Protein AF-E3NFT8-F1 (afdb_monomer_lite)

InterPro domains:
  IPR001699 T-box transcription factor [PTHR11267] (4-211)
  IPR008967 p53-like transcription factor, DNA-binding domain superfamily [SSF49417] (6-197)
  IPR018186 Transcription factor, T-box, conserved site [PS01264] (90-108)
  IPR018186 Transcription factor, T-box, conserved site [PS01283] (16-35)
  IPR036960 T-box superfamily [G3DSA:2.60.40.820] (3-205)
  IPR046360 T-box transcription factor, DNA-binding domain [PF00907] (11-195)
  IPR046360 T-box transcription factor, DNA-binding domain [PR00937] (24-48)
  IPR046360 T-box transcription factor, DNA-binding domain [PR00937] (89-102)
  IPR046360 T-box transcription factor, DNA-binding domain [PR00937] (106-115)
  IPR046360 T-box transcription factor, DNA-binding domain [PR00937] (126-140)
  IPR046360 T-box transcription factor, DNA-binding domain [PR00937] (166-179)
  IPR046360 T-box transcription factor, DNA-binding domain [PR00937] (187-195)
  IPR046360 T-box transcription factor, DNA-binding domain [PS50252] (11-195)
  IPR046360 T-box transcription factor, DNA-binding domain [SM00425] (6-200)

Structure (mmCIF, N/CA/C/O backbone):
data_AF-E3NFT8-F1
#
_entry.id   AF-E3NFT8-F1
#
loop_
_atom_site.group_PDB
_atom_site.id
_atom_site.type_symbol
_atom_site.label_atom_id
_atom_site.label_alt_id
_atom_site.label_comp_id
_atom_site.label_asym_id
_atom_site.label_entity_id
_atom_site.label_seq_id
_atom_site.pdbx_PDB_ins_code
_atom_site.Cartn_x
_atom_site.Cartn_y
_atom_site.Cartn_z
_atom_site.occupancy
_atom_site.B_iso_or_equiv
_atom_site.auth_seq_id
_atom_site.auth_comp_id
_atom_site.auth_asym_id
_atom_site.auth_atom_id
_atom_site.pdbx_PDB_model_num
ATOM 1 N N . MET A 1 1 ? -22.116 -13.712 18.962 1.00 39.56 1 MET A N 1
ATOM 2 C CA . MET A 1 1 ? -21.382 -13.980 17.707 1.00 39.56 1 MET A CA 1
ATOM 3 C C . MET A 1 1 ? -20.342 -12.884 17.557 1.00 39.56 1 MET A C 1
ATOM 5 O O . MET A 1 1 ? -20.719 -11.723 17.497 1.00 39.56 1 MET A O 1
ATOM 9 N N . SER A 1 2 ? -19.050 -13.201 17.637 1.00 51.31 2 SER A N 1
ATOM 10 C CA . SER A 1 2 ? -17.998 -12.208 17.395 1.00 51.31 2 SER A CA 1
ATOM 11 C C . SER A 1 2 ? -17.985 -11.871 15.905 1.00 51.31 2 SER A C 1
ATOM 13 O O . SER A 1 2 ? -17.703 -12.751 15.095 1.00 51.31 2 SER A O 1
ATOM 15 N N . ASN A 1 3 ? -18.304 -10.630 15.536 1.00 66.31 3 ASN A N 1
ATOM 16 C CA . ASN A 1 3 ? -18.124 -10.180 14.158 1.00 66.31 3 ASN A CA 1
ATOM 17 C C . ASN A 1 3 ? -16.632 -10.265 13.816 1.00 66.31 3 ASN A C 1
ATOM 19 O O . ASN A 1 3 ? -15.803 -9.652 14.487 1.00 66.31 3 ASN A O 1
ATOM 23 N N . GLN A 1 4 ? -16.286 -11.060 12.806 1.00 86.50 4 GLN A N 1
ATOM 24 C CA . GLN A 1 4 ? -14.922 -11.125 12.297 1.00 86.50 4 GLN A CA 1
ATOM 25 C C . GLN A 1 4 ? -14.589 -9.790 11.621 1.00 86.50 4 GLN A C 1
ATOM 27 O O . GLN A 1 4 ? -15.367 -9.302 10.800 1.00 86.50 4 GLN A O 1
ATOM 32 N N . VAL A 1 5 ? -13.448 -9.193 11.970 1.00 95.38 5 VAL A N 1
ATOM 33 C CA . VAL A 1 5 ? -12.985 -7.957 11.328 1.00 95.38 5 VAL A CA 1
ATOM 34 C C . VAL A 1 5 ? -12.592 -8.270 9.887 1.00 95.38 5 VAL A C 1
ATOM 36 O O . VAL A 1 5 ? -11.747 -9.131 9.646 1.00 95.38 5 VAL A O 1
ATOM 39 N N . GLN A 1 6 ? -13.204 -7.569 8.937 1.00 96.62 6 GLN A N 1
ATOM 40 C CA . GLN A 1 6 ? -12.945 -7.702 7.506 1.00 96.62 6 GLN A CA 1
ATOM 41 C C . GLN A 1 6 ? -12.299 -6.424 6.984 1.00 96.62 6 GLN A C 1
ATOM 43 O O . GLN A 1 6 ? -12.734 -5.325 7.326 1.00 96.62 6 GLN A O 1
ATOM 48 N N . VAL A 1 7 ? -11.284 -6.573 6.138 1.00 97.75 7 VAL A N 1
ATOM 49 C CA . VAL A 1 7 ? -10.572 -5.465 5.497 1.00 97.75 7 VAL A CA 1
ATOM 50 C C . VAL A 1 7 ? -10.577 -5.700 3.992 1.00 97.75 7 VAL A C 1
ATOM 52 O O . VAL A 1 7 ? -10.314 -6.806 3.528 1.00 97.75 7 VAL A O 1
ATOM 55 N N . SER A 1 8 ? -10.892 -4.657 3.238 1.00 98.06 8 SER A N 1
ATOM 56 C CA . SER A 1 8 ? -10.911 -4.641 1.772 1.00 98.06 8 SER A CA 1
ATOM 57 C C . SER A 1 8 ? -10.463 -3.268 1.274 1.00 98.06 8 SER A C 1
ATOM 59 O O . SER A 1 8 ? -10.196 -2.382 2.085 1.00 98.06 8 SER A O 1
ATOM 61 N N . LEU A 1 9 ? -10.381 -3.069 -0.039 1.00 98.50 9 LEU A N 1
ATOM 62 C CA . LEU A 1 9 ? -10.215 -1.738 -0.622 1.00 98.50 9 LEU A CA 1
ATOM 63 C C . LEU A 1 9 ? -11.569 -1.155 -1.035 1.00 98.50 9 LEU A C 1
ATOM 65 O O . LEU A 1 9 ? -12.501 -1.896 -1.354 1.00 98.50 9 LEU A O 1
ATOM 69 N N . LYS A 1 10 ? -11.672 0.179 -1.089 1.00 98.19 10 LYS A N 1
ATOM 70 C CA . LYS A 1 10 ? -12.797 0.863 -1.746 1.00 98.19 10 LYS A CA 1
ATOM 71 C C . LYS A 1 10 ? -12.944 0.318 -3.170 1.00 98.19 10 LYS A C 1
ATOM 73 O O . LYS A 1 10 ? -11.952 0.210 -3.883 1.00 98.19 10 LYS A O 1
ATOM 78 N N . GLU A 1 11 ? -14.170 0.029 -3.598 1.00 97.88 11 GLU A N 1
ATOM 79 C CA . GLU A 1 11 ? -14.476 -0.717 -4.831 1.00 97.88 11 GLU A CA 1
ATOM 80 C C . GLU A 1 11 ? -13.722 -0.237 -6.086 1.00 97.88 11 GLU A C 1
ATOM 82 O O . GLU A 1 11 ? -13.174 -1.041 -6.837 1.00 97.88 11 GLU A O 1
ATOM 87 N N . GLU A 1 12 ? -13.640 1.077 -6.304 1.00 96.62 12 GLU A N 1
ATOM 88 C CA . GLU A 1 12 ? -12.897 1.656 -7.431 1.00 96.62 12 GLU A CA 1
ATOM 89 C C . GLU A 1 12 ? -11.395 1.343 -7.355 1.00 96.62 12 GLU A C 1
ATOM 91 O O . GLU A 1 12 ? -10.782 0.985 -8.361 1.00 96.62 12 GLU A O 1
ATOM 96 N N . GLN A 1 13 ? -10.801 1.448 -6.160 1.00 97.62 13 GLN A N 1
ATOM 97 C CA . GLN A 1 13 ? -9.392 1.124 -5.943 1.00 97.62 13 GLN A CA 1
ATOM 98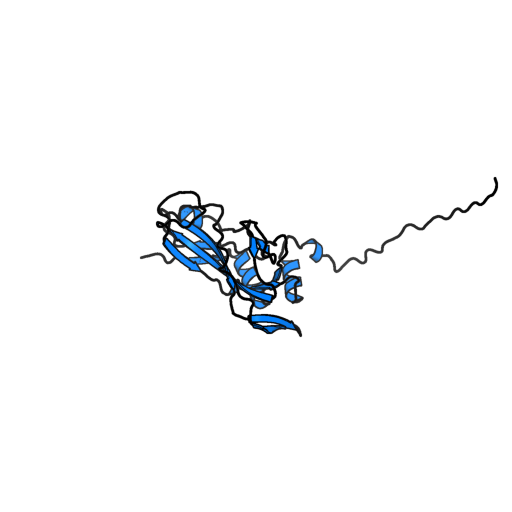 C C . GLN A 1 13 ? -9.161 -0.384 -6.037 1.00 97.62 13 GLN A C 1
ATOM 100 O O . GLN A 1 13 ? -8.189 -0.800 -6.655 1.00 97.62 13 GLN A O 1
ATOM 105 N N . ASP A 1 14 ? -10.066 -1.201 -5.497 1.00 98.19 14 ASP A N 1
ATOM 106 C CA . ASP A 1 14 ? -10.005 -2.664 -5.565 1.00 98.19 14 ASP A CA 1
ATOM 107 C C . ASP A 1 14 ? -9.896 -3.169 -7.010 1.00 98.19 14 ASP A C 1
ATOM 109 O O . ASP A 1 14 ? -8.977 -3.918 -7.356 1.00 98.19 14 ASP A O 1
ATOM 113 N N . ARG A 1 15 ? -10.789 -2.682 -7.882 1.00 98.25 15 ARG A N 1
ATOM 114 C CA . ARG A 1 15 ? -10.788 -3.009 -9.314 1.00 98.25 15 ARG A CA 1
ATOM 115 C C . ARG A 1 15 ? -9.489 -2.576 -9.989 1.00 98.25 15 ARG A C 1
ATOM 117 O O . ARG A 1 15 ? -8.923 -3.342 -10.768 1.00 98.25 15 ARG A O 1
ATOM 124 N N . LEU A 1 16 ? -8.997 -1.373 -9.680 1.00 98.06 16 LEU A N 1
ATOM 125 C CA . LEU A 1 16 ? -7.729 -0.889 -10.226 1.00 98.06 16 LEU A CA 1
ATOM 126 C C . LEU A 1 16 ? -6.557 -1.751 -9.760 1.00 98.06 16 LEU A C 1
ATOM 128 O O . LEU A 1 16 ? -5.766 -2.182 -10.593 1.00 98.06 16 LEU A O 1
ATOM 132 N N . TRP A 1 17 ? -6.439 -2.045 -8.466 1.00 98.50 17 TRP A N 1
ATOM 133 C CA . TRP A 1 17 ? -5.353 -2.875 -7.947 1.00 98.50 17 TRP A CA 1
ATOM 134 C C . TRP A 1 17 ? -5.328 -4.252 -8.597 1.00 98.50 17 TRP A C 1
ATOM 136 O O . TRP A 1 17 ? -4.268 -4.663 -9.056 1.00 98.50 17 TRP A O 1
ATOM 146 N N . LYS A 1 18 ? -6.481 -4.910 -8.753 1.00 98.56 18 LYS A N 1
ATOM 147 C CA . LYS A 1 18 ? -6.580 -6.193 -9.469 1.00 98.56 18 LYS A CA 1
ATOM 148 C C . LYS A 1 18 ? -6.131 -6.087 -10.932 1.00 98.56 18 LYS A C 1
ATOM 150 O O . LYS A 1 18 ? -5.389 -6.947 -11.403 1.00 98.56 18 LYS A O 1
ATOM 155 N N . LEU A 1 19 ? -6.510 -5.013 -11.630 1.00 98.44 19 LEU A N 1
ATOM 156 C CA . LEU A 1 19 ? -6.065 -4.745 -13.004 1.00 98.44 19 LEU A CA 1
ATOM 157 C C . LEU A 1 19 ? -4.547 -4.516 -13.096 1.00 98.44 19 LEU A C 1
ATOM 159 O O . LEU A 1 19 ? -3.885 -5.045 -13.986 1.00 98.44 19 LEU A O 1
ATOM 163 N N . PHE A 1 20 ? -3.971 -3.730 -12.186 1.00 98.25 20 PHE A N 1
ATOM 164 C CA . PHE A 1 20 ? -2.525 -3.502 -12.157 1.00 98.25 20 PHE A CA 1
ATOM 165 C C . PHE A 1 20 ? -1.762 -4.768 -11.743 1.00 98.25 20 PHE A C 1
ATOM 167 O O . PHE A 1 20 ? -0.693 -5.045 -12.287 1.00 98.25 20 PHE A O 1
ATOM 174 N N . HIS A 1 21 ? -2.313 -5.559 -10.824 1.00 98.12 21 HIS A N 1
ATOM 175 C CA . HIS A 1 21 ? -1.729 -6.814 -10.366 1.00 98.12 21 HIS A CA 1
ATOM 176 C C . HIS A 1 21 ? -1.585 -7.830 -11.504 1.00 98.12 21 HIS A C 1
ATOM 178 O O . HIS A 1 21 ? -0.522 -8.437 -11.639 1.00 98.12 21 HIS A O 1
ATOM 184 N N . SER A 1 22 ? -2.578 -7.933 -12.399 1.00 97.38 22 SER A N 1
ATOM 185 C CA . SER A 1 22 ? -2.504 -8.826 -13.567 1.00 97.38 22 SER A CA 1
ATOM 186 C C . SER A 1 22 ? -1.374 -8.475 -14.549 1.00 97.38 22 SER A C 1
ATOM 188 O O . SER A 1 22 ? -1.046 -9.282 -15.414 1.00 97.38 22 SER A O 1
ATOM 190 N N . HIS A 1 23 ? -0.770 -7.289 -14.420 1.00 96.62 23 HIS A N 1
ATOM 191 C CA . HIS A 1 23 ? 0.351 -6.810 -15.237 1.00 96.62 23 HIS A CA 1
ATOM 192 C C . HIS A 1 23 ? 1.682 -6.756 -14.472 1.00 96.62 23 HIS A C 1
ATOM 194 O O . HIS A 1 23 ? 2.661 -6.229 -15.004 1.00 96.62 23 HIS A O 1
ATOM 200 N N . ARG A 1 24 ? 1.720 -7.297 -13.243 1.00 97.19 24 ARG A N 1
ATOM 201 C CA . ARG A 1 24 ? 2.768 -7.077 -12.237 1.00 97.19 24 ARG A CA 1
ATOM 202 C C . ARG A 1 24 ? 2.931 -5.586 -11.942 1.00 97.19 24 ARG A C 1
ATOM 204 O O . ARG A 1 24 ? 3.689 -4.882 -12.601 1.00 97.19 24 ARG A O 1
ATOM 211 N N . ASN A 1 25 ? 2.184 -5.100 -10.954 1.00 98.44 25 ASN A N 1
ATOM 212 C CA . ASN A 1 25 ? 2.151 -3.678 -10.641 1.00 98.44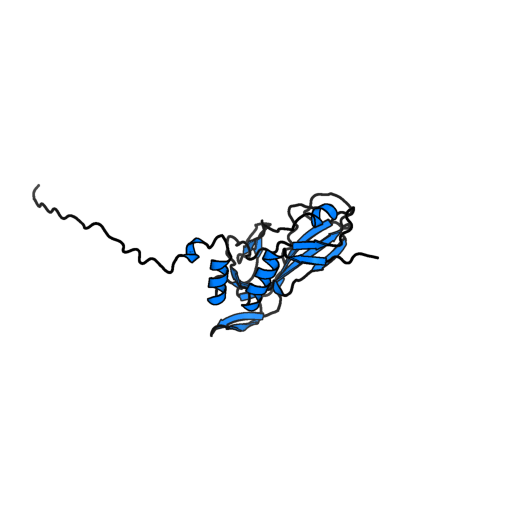 25 ASN A CA 1
ATOM 213 C C . ASN A 1 25 ? 3.554 -3.143 -10.320 1.00 98.44 25 ASN A C 1
ATOM 215 O O . ASN A 1 25 ? 4.278 -3.740 -9.532 1.00 98.44 25 ASN A O 1
ATOM 219 N N . GLU A 1 26 ? 3.914 -1.999 -10.891 1.00 98.62 26 GLU A N 1
ATOM 220 C CA . GLU A 1 26 ? 5.168 -1.298 -10.622 1.00 98.62 26 GLU A CA 1
ATOM 221 C C . GLU A 1 26 ? 4.873 0.025 -9.908 1.00 98.62 26 GLU A C 1
ATOM 223 O O . GLU A 1 26 ? 3.923 0.746 -10.255 1.00 98.62 26 GLU A O 1
ATOM 228 N N . MET A 1 27 ? 5.707 0.362 -8.925 1.00 98.44 27 MET A N 1
ATOM 229 C CA . MET A 1 27 ? 5.629 1.619 -8.184 1.00 98.44 27 MET A CA 1
ATOM 230 C C . MET A 1 27 ? 6.953 2.369 -8.252 1.00 98.44 27 MET A C 1
ATOM 232 O O . MET A 1 27 ? 8.003 1.848 -7.882 1.00 98.44 27 MET A O 1
ATOM 236 N N . ILE A 1 28 ? 6.887 3.623 -8.698 1.00 98.38 28 ILE A N 1
ATOM 237 C CA . ILE A 1 28 ? 8.065 4.480 -8.821 1.00 98.38 28 ILE A CA 1
ATOM 238 C C . ILE A 1 28 ? 8.543 4.914 -7.436 1.00 98.38 28 ILE A C 1
ATOM 240 O O . ILE A 1 28 ? 7.786 5.544 -6.700 1.00 98.38 28 ILE A O 1
ATOM 244 N N . VAL A 1 29 ? 9.811 4.663 -7.123 1.00 97.94 29 VAL A N 1
ATOM 245 C CA . VAL A 1 29 ? 10.513 5.222 -5.962 1.00 97.94 29 VAL A CA 1
ATOM 246 C C . VAL A 1 29 ? 11.422 6.370 -6.397 1.00 97.94 29 VAL A C 1
ATOM 248 O O . VAL A 1 29 ? 12.113 6.291 -7.411 1.00 97.94 29 VAL A O 1
ATOM 251 N N . THR A 1 30 ? 11.430 7.462 -5.633 1.00 96.75 30 THR A N 1
ATOM 252 C CA . THR A 1 30 ? 12.281 8.637 -5.893 1.00 96.75 30 THR A CA 1
ATOM 253 C C . THR A 1 30 ? 12.959 9.102 -4.613 1.00 96.75 30 THR A C 1
ATOM 255 O O . THR A 1 30 ? 12.435 8.867 -3.526 1.00 96.75 30 THR A O 1
ATOM 258 N N . LYS A 1 31 ? 14.069 9.847 -4.722 1.00 94.88 31 LYS A N 1
ATOM 259 C CA . LYS A 1 31 ? 14.766 10.404 -3.547 1.00 94.88 31 LYS A CA 1
ATOM 260 C C . LYS A 1 31 ? 13.834 11.257 -2.674 1.00 94.88 31 LYS A C 1
ATOM 262 O O . LYS A 1 31 ? 13.773 11.064 -1.466 1.00 94.88 31 LYS A O 1
ATOM 267 N N . SER A 1 32 ? 13.047 12.138 -3.299 1.00 94.50 32 SER A N 1
ATOM 268 C CA . SER A 1 32 ? 12.078 13.031 -2.636 1.00 94.50 32 SER A CA 1
ATOM 269 C C . SER A 1 32 ? 10.763 12.359 -2.211 1.00 94.50 32 SER A C 1
ATOM 271 O O . SER A 1 32 ? 9.867 13.024 -1.682 1.00 94.50 32 SER A O 1
ATOM 273 N N . GLY A 1 33 ? 10.630 11.053 -2.448 1.00 96.25 33 GLY A N 1
ATOM 274 C CA . GLY A 1 33 ? 9.430 10.281 -2.175 1.00 96.25 33 GLY A CA 1
ATOM 275 C C . GLY A 1 33 ? 8.335 10.453 -3.234 1.00 96.25 33 GLY A C 1
ATOM 276 O O . GLY A 1 33 ? 8.035 11.556 -3.702 1.00 96.25 33 GLY A O 1
ATOM 277 N N . ARG A 1 34 ? 7.659 9.352 -3.561 1.00 96.81 34 ARG A N 1
ATOM 278 C CA . ARG A 1 34 ? 6.540 9.309 -4.509 1.00 96.81 34 ARG A CA 1
ATOM 279 C C . ARG A 1 34 ? 5.291 8.742 -3.839 1.00 96.81 34 ARG A C 1
ATOM 281 O O . ARG A 1 34 ? 5.384 7.804 -3.056 1.00 96.81 34 ARG A O 1
ATOM 288 N N . LYS A 1 35 ? 4.116 9.302 -4.142 1.00 96.56 35 LYS A N 1
ATOM 289 C CA . LYS A 1 35 ? 2.837 8.704 -3.726 1.00 96.56 35 LYS A CA 1
ATOM 290 C C . LYS A 1 35 ? 2.564 7.440 -4.546 1.00 96.56 35 LYS A C 1
ATOM 292 O O . LYS A 1 35 ? 2.823 7.432 -5.750 1.00 96.56 35 LYS A O 1
ATOM 297 N N . MET A 1 36 ? 2.018 6.413 -3.903 1.00 97.12 36 MET A N 1
ATOM 298 C CA . MET A 1 36 ? 1.578 5.192 -4.582 1.00 97.12 36 MET A CA 1
ATOM 299 C C . MET A 1 36 ? 0.360 5.470 -5.473 1.00 97.12 36 MET A C 1
ATOM 301 O O . MET A 1 36 ? -0.460 6.340 -5.175 1.00 97.12 36 MET A O 1
ATOM 305 N N . PHE A 1 37 ? 0.253 4.726 -6.572 1.00 97.31 37 PHE A N 1
ATOM 306 C CA . PHE A 1 37 ? -0.936 4.702 -7.418 1.00 97.31 37 PHE A CA 1
ATOM 307 C C . PHE A 1 37 ? -1.144 3.283 -7.977 1.00 97.31 37 PHE A C 1
ATOM 309 O O . PHE A 1 37 ? -0.210 2.783 -8.609 1.00 97.31 37 PHE A O 1
ATOM 316 N N . PRO A 1 38 ? -2.325 2.652 -7.838 1.00 97.50 38 PRO A N 1
ATOM 317 C CA . PRO A 1 38 ? -3.547 3.181 -7.213 1.00 97.50 38 PRO A CA 1
ATOM 318 C C . PRO A 1 38 ? -3.399 3.433 -5.705 1.00 97.50 38 PRO A C 1
ATOM 320 O O . PRO A 1 38 ? -2.378 3.083 -5.110 1.00 97.50 38 PRO A O 1
ATOM 323 N N . LYS A 1 39 ? -4.384 4.098 -5.091 1.00 97.12 39 LYS A N 1
ATOM 324 C CA . LYS A 1 39 ? -4.371 4.325 -3.639 1.00 97.12 39 LYS A CA 1
ATOM 325 C C . LYS A 1 39 ? -4.853 3.075 -2.905 1.00 97.12 39 LYS A C 1
ATOM 327 O O . LYS A 1 39 ? -5.619 2.293 -3.455 1.00 97.12 39 LYS A O 1
ATOM 332 N N . LEU A 1 40 ? -4.421 2.891 -1.662 1.00 97.62 40 LEU A N 1
ATOM 333 C CA . LEU A 1 40 ? -4.799 1.743 -0.829 1.00 97.62 40 LEU A CA 1
ATOM 334 C C . LEU A 1 40 ? -6.104 1.945 -0.043 1.00 97.62 40 LEU A C 1
ATOM 336 O O . LEU A 1 40 ? -6.344 1.149 0.844 1.00 97.62 40 LEU A O 1
ATOM 340 N N . ASP A 1 41 ? -6.898 2.990 -0.308 1.00 97.69 41 ASP A N 1
ATOM 341 C CA . ASP A 1 41 ? -8.103 3.394 0.446 1.00 97.69 41 ASP A CA 1
ATOM 342 C C . ASP A 1 41 ? -8.862 2.204 1.077 1.00 97.69 41 ASP A C 1
ATOM 344 O O . ASP A 1 41 ? -9.679 1.547 0.421 1.00 97.69 41 ASP A O 1
ATOM 348 N N . TYR A 1 42 ? -8.560 1.901 2.344 1.00 98.56 42 TYR A N 1
ATOM 349 C CA . TYR A 1 42 ? -9.004 0.670 2.996 1.00 98.56 42 TYR A CA 1
ATOM 350 C C . TYR A 1 42 ? -10.420 0.839 3.536 1.00 98.56 42 TYR A C 1
ATOM 352 O O . TYR A 1 42 ? -10.771 1.881 4.077 1.00 98.56 42 TYR A O 1
ATOM 360 N N . VAL A 1 43 ? -11.228 -0.210 3.462 1.00 98.50 43 VAL A N 1
ATOM 361 C CA . VAL A 1 43 ? -12.556 -0.285 4.072 1.00 98.50 43 VAL A CA 1
ATOM 362 C C . VAL A 1 43 ? -12.541 -1.406 5.099 1.00 98.50 43 VAL A C 1
ATOM 364 O O . VAL A 1 43 ? -12.277 -2.561 4.757 1.00 98.50 43 VAL A O 1
ATOM 367 N N . ILE A 1 44 ? -12.841 -1.060 6.350 1.00 97.88 44 ILE A N 1
ATOM 368 C CA . ILE A 1 44 ? -12.907 -2.004 7.467 1.00 97.88 44 ILE A CA 1
ATOM 369 C C . ILE A 1 44 ? -14.364 -2.222 7.868 1.00 97.88 44 ILE A C 1
ATOM 371 O O . ILE A 1 44 ? -15.167 -1.291 7.880 1.00 97.88 44 ILE A O 1
ATOM 375 N N . ARG A 1 45 ? -14.709 -3.463 8.215 1.00 97.56 45 ARG A N 1
ATOM 376 C CA . ARG A 1 45 ? -16.008 -3.851 8.774 1.00 97.56 45 ARG A CA 1
ATOM 377 C C . ARG A 1 45 ? -15.810 -4.765 9.979 1.00 97.56 45 ARG A C 1
ATOM 379 O O . ARG A 1 45 ? -14.793 -5.442 10.087 1.00 97.56 45 ARG A O 1
ATOM 386 N N . GLY A 1 46 ? -16.795 -4.804 10.873 1.00 97.00 46 GLY A N 1
ATOM 387 C CA . GLY A 1 46 ? -16.816 -5.738 12.005 1.00 97.00 46 GLY A CA 1
ATOM 388 C C . GLY A 1 46 ? -16.080 -5.277 13.268 1.00 97.00 46 GLY A C 1
ATOM 389 O O . GLY A 1 46 ? -15.992 -6.055 14.213 1.00 97.00 46 GLY A O 1
ATOM 390 N N . LEU A 1 47 ? -15.590 -4.031 13.332 1.00 97.12 47 LEU A N 1
ATOM 391 C CA . LEU A 1 47 ? -15.075 -3.457 14.583 1.00 97.12 47 LEU A CA 1
ATOM 392 C C . LEU A 1 47 ? -16.209 -3.247 15.598 1.00 97.12 47 LEU A C 1
ATOM 394 O O . LEU A 1 47 ? -17.359 -2.994 15.227 1.00 97.12 47 LEU A O 1
ATOM 398 N N . ASN A 1 48 ? -15.886 -3.297 16.892 1.00 96.31 48 ASN A N 1
ATOM 399 C CA . ASN A 1 48 ? -16.832 -2.873 17.919 1.00 96.31 48 ASN A CA 1
ATOM 400 C C . ASN A 1 48 ? -16.966 -1.346 17.863 1.00 96.31 48 ASN A C 1
ATOM 402 O O . ASN A 1 48 ? -15.989 -0.630 18.050 1.00 96.31 48 ASN A O 1
ATOM 406 N N . GLN A 1 49 ? -18.178 -0.849 17.630 1.00 96.81 49 GLN A N 1
ATOM 407 C CA . GLN A 1 49 ? -18.423 0.576 17.405 1.00 96.81 49 GLN A CA 1
ATOM 408 C C . GLN A 1 49 ? -17.981 1.479 18.567 1.00 96.81 49 GLN A C 1
ATOM 410 O O . GLN A 1 49 ? -17.557 2.601 18.313 1.00 96.81 49 GLN A O 1
ATOM 415 N N . ASN A 1 50 ? -18.029 0.977 19.807 1.00 95.25 50 ASN A N 1
ATOM 416 C CA . ASN A 1 50 ? -17.769 1.752 21.026 1.00 95.25 50 ASN A CA 1
ATOM 417 C C . ASN A 1 50 ? -16.336 1.598 21.553 1.00 95.25 50 ASN A C 1
ATOM 419 O O . ASN A 1 50 ? -15.978 2.215 22.551 1.00 95.25 50 ASN A O 1
ATOM 423 N N . LYS A 1 51 ? -15.524 0.744 20.924 1.00 94.88 51 LYS A N 1
ATOM 424 C CA . LYS A 1 51 ? -14.113 0.585 21.275 1.00 94.88 51 LYS A CA 1
ATOM 425 C C . LYS A 1 51 ? -13.240 1.506 20.439 1.00 94.88 51 LYS A C 1
ATOM 427 O O . LYS A 1 51 ? -13.618 1.901 19.338 1.00 94.88 51 LYS A O 1
ATOM 432 N N . LEU A 1 52 ? -12.061 1.807 20.964 1.00 94.06 52 LEU A N 1
ATOM 433 C CA . LEU A 1 52 ? -11.079 2.669 20.329 1.00 94.06 52 LEU A CA 1
ATOM 434 C C . LEU A 1 52 ? -10.050 1.843 19.556 1.00 94.06 52 LEU A C 1
ATOM 436 O O . LEU A 1 52 ? -9.599 0.798 20.027 1.00 94.06 52 LEU A O 1
ATOM 440 N N . TYR A 1 53 ? -9.659 2.330 18.381 1.00 94.62 53 TYR A N 1
ATOM 441 C CA . TYR A 1 53 ? -8.698 1.675 17.505 1.00 94.62 53 TYR A CA 1
ATOM 442 C C . TYR A 1 53 ? -7.705 2.658 16.894 1.00 94.62 53 TYR A C 1
ATOM 444 O O . TYR A 1 53 ? -8.010 3.836 16.704 1.00 94.62 53 TYR A O 1
ATOM 452 N N . ALA A 1 54 ? -6.543 2.135 16.520 1.00 94.31 54 ALA A N 1
ATOM 453 C CA . ALA A 1 54 ? -5.517 2.808 15.740 1.00 94.31 54 ALA A CA 1
ATOM 454 C C . ALA A 1 54 ? -5.124 1.961 14.524 1.00 94.31 54 ALA A C 1
ATOM 456 O O . ALA A 1 54 ? -5.103 0.728 14.587 1.00 94.31 54 ALA A O 1
ATOM 457 N N . MET A 1 55 ? -4.780 2.639 13.429 1.00 95.50 55 MET A N 1
ATOM 458 C CA . MET A 1 55 ? -4.405 2.016 12.159 1.00 95.50 55 MET A CA 1
ATOM 459 C C . MET A 1 55 ? -2.922 2.237 11.882 1.00 95.50 55 MET A C 1
ATOM 461 O O . MET A 1 55 ? -2.418 3.352 12.038 1.00 95.50 55 MET A O 1
ATOM 465 N N . MET A 1 56 ? -2.232 1.191 11.435 1.00 95.19 56 MET A N 1
ATOM 466 C CA . MET A 1 56 ? -0.819 1.245 11.068 1.00 95.19 56 MET A CA 1
ATOM 467 C C . MET A 1 56 ? -0.603 0.624 9.694 1.00 95.19 56 MET A C 1
ATOM 469 O O . MET A 1 56 ? -1.072 -0.481 9.431 1.00 95.19 56 MET A O 1
ATOM 473 N N . LEU A 1 57 ? 0.123 1.333 8.836 1.00 97.31 57 LEU A N 1
ATOM 474 C CA . LEU A 1 57 ? 0.599 0.842 7.553 1.00 97.31 57 LEU A CA 1
ATOM 475 C C . LEU A 1 57 ? 2.099 0.584 7.648 1.00 97.31 57 LEU A C 1
ATOM 477 O O . LEU A 1 57 ? 2.868 1.455 8.054 1.00 97.31 57 LEU A O 1
ATOM 481 N N . HIS A 1 58 ? 2.524 -0.584 7.197 1.00 96.00 58 HIS A N 1
ATOM 482 C CA . HIS A 1 58 ? 3.906 -0.803 6.787 1.00 96.00 58 HIS A CA 1
ATOM 483 C C . HIS A 1 58 ? 3.924 -1.495 5.427 1.00 96.00 58 HIS A C 1
ATOM 485 O O . HIS A 1 58 ? 2.889 -1.923 4.914 1.00 96.00 58 HIS A O 1
ATOM 491 N N . ILE A 1 59 ? 5.102 -1.546 4.816 1.00 97.50 59 ILE A N 1
ATOM 492 C CA . ILE A 1 59 ? 5.327 -2.233 3.549 1.00 97.50 59 ILE A CA 1
ATOM 493 C C . ILE A 1 59 ? 6.449 -3.226 3.799 1.00 97.50 59 ILE A C 1
ATOM 495 O O . ILE A 1 59 ? 7.553 -2.826 4.166 1.00 97.50 59 ILE A O 1
ATOM 499 N N . GLU A 1 60 ? 6.149 -4.506 3.641 1.00 95.44 60 GLU A N 1
ATOM 500 C CA . GLU A 1 60 ? 7.124 -5.578 3.794 1.00 95.44 60 GLU A CA 1
ATOM 501 C C . GLU A 1 60 ? 7.535 -6.122 2.435 1.00 95.44 60 GLU A C 1
ATOM 503 O O . GLU A 1 60 ? 6.809 -6.005 1.448 1.00 95.44 60 GLU A O 1
ATOM 508 N N . GLN A 1 61 ? 8.721 -6.704 2.387 1.00 95.38 61 GLN A N 1
ATOM 509 C CA . GLN A 1 61 ? 9.219 -7.362 1.197 1.00 95.38 61 GLN A CA 1
ATOM 510 C C . GLN A 1 61 ? 8.589 -8.754 1.075 1.00 95.38 61 GLN A C 1
ATOM 512 O O . GLN A 1 61 ? 8.574 -9.501 2.051 1.00 95.38 61 GLN A O 1
ATOM 517 N N . SER A 1 62 ? 8.077 -9.102 -0.107 1.00 94.88 62 SER A N 1
ATOM 518 C CA . SER A 1 62 ? 7.355 -10.366 -0.315 1.00 94.88 62 SER A CA 1
ATOM 519 C C . SER A 1 62 ? 8.272 -11.590 -0.390 1.00 94.88 62 SER A C 1
ATOM 521 O O . SER A 1 62 ? 7.852 -12.691 -0.044 1.00 94.88 62 SER A O 1
ATOM 523 N N . ASP A 1 63 ? 9.510 -11.435 -0.873 1.00 94.38 63 ASP A N 1
ATOM 524 C CA . ASP A 1 63 ? 10.474 -12.533 -1.006 1.00 94.38 63 ASP A CA 1
ATOM 525 C C . ASP A 1 63 ? 11.939 -12.071 -0.902 1.00 94.38 63 ASP A C 1
ATOM 527 O O . ASP A 1 63 ? 12.242 -10.884 -0.947 1.00 94.38 63 ASP A O 1
ATOM 531 N N . ASP A 1 64 ? 12.873 -13.019 -0.780 1.00 94.56 64 ASP A N 1
ATOM 532 C CA . ASP A 1 64 ? 14.325 -12.762 -0.722 1.00 94.56 64 ASP A CA 1
ATOM 533 C C . ASP A 1 64 ? 14.965 -12.723 -2.129 1.00 94.56 64 ASP A C 1
ATOM 535 O O . ASP A 1 64 ? 16.047 -13.267 -2.367 1.00 94.56 64 ASP A O 1
ATOM 539 N N . CYS A 1 65 ? 14.265 -12.151 -3.116 1.00 96.31 65 CYS A N 1
ATOM 540 C CA . CYS A 1 65 ? 14.718 -12.1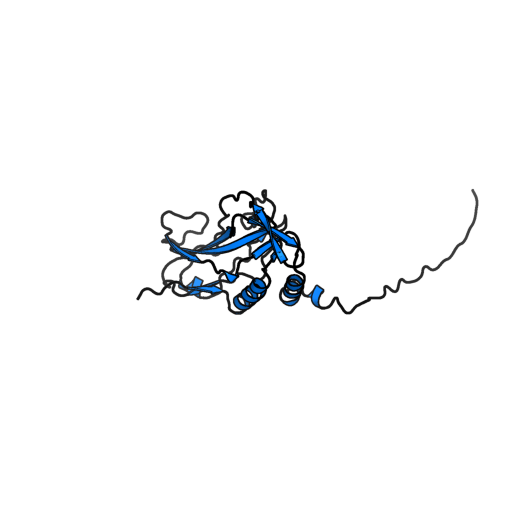03 -4.506 1.00 96.31 65 CYS A CA 1
ATOM 541 C C . CYS A 1 65 ? 14.848 -10.668 -5.030 1.00 96.31 65 CYS A C 1
ATOM 543 O O . CYS A 1 65 ? 13.967 -9.827 -4.864 1.00 96.31 65 CYS A O 1
ATOM 545 N N . ARG A 1 66 ? 15.930 -10.430 -5.775 1.00 97.25 66 ARG A N 1
ATOM 546 C CA . ARG A 1 66 ? 16.080 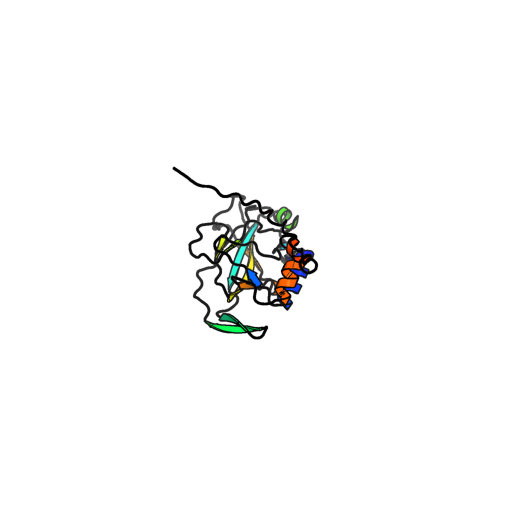-9.266 -6.648 1.00 97.25 66 ARG A CA 1
ATOM 547 C C . ARG A 1 66 ? 15.637 -9.630 -8.057 1.00 97.25 66 ARG A C 1
ATOM 549 O O . ARG A 1 66 ? 15.935 -10.726 -8.542 1.00 97.25 66 ARG A O 1
ATOM 556 N N . TYR A 1 67 ? 14.971 -8.703 -8.732 1.00 98.06 67 TYR A N 1
ATOM 557 C CA . TYR A 1 67 ? 14.373 -8.921 -10.043 1.00 98.06 67 TYR A CA 1
ATOM 558 C C . TYR A 1 67 ? 15.018 -8.081 -11.149 1.00 98.06 67 TYR A C 1
ATOM 560 O O . TYR A 1 67 ? 15.644 -7.048 -10.917 1.00 98.06 67 TYR A O 1
ATOM 568 N N . LYS A 1 68 ? 14.822 -8.514 -12.392 1.00 97.75 68 LYS A N 1
ATOM 569 C CA . LYS A 1 68 ? 15.103 -7.739 -13.604 1.00 97.75 68 LYS A CA 1
ATOM 570 C C . LYS A 1 68 ? 13.958 -7.895 -14.595 1.00 97.75 68 LYS A C 1
ATOM 572 O O . LYS A 1 68 ? 13.334 -8.956 -14.651 1.00 97.75 68 LYS A O 1
ATOM 577 N N . PHE A 1 69 ? 13.716 -6.867 -15.397 1.00 97.69 69 PHE A N 1
ATOM 578 C CA . PHE A 1 69 ? 12.794 -6.948 -16.522 1.00 97.69 69 PHE A CA 1
ATOM 579 C C . PHE A 1 69 ? 13.590 -7.192 -17.803 1.00 97.69 69 PHE A C 1
ATOM 581 O O . PHE A 1 69 ? 14.521 -6.452 -18.114 1.00 97.69 69 PHE A O 1
ATOM 588 N N . SER A 1 70 ? 13.286 -8.270 -18.519 1.00 96.31 70 SER A N 1
ATOM 589 C CA . SER A 1 70 ? 13.961 -8.609 -19.773 1.00 96.31 70 SER A CA 1
ATOM 590 C C . SER A 1 70 ? 13.024 -9.430 -20.651 1.00 96.31 70 SER A C 1
ATOM 592 O O . SER A 1 70 ? 12.249 -10.246 -20.152 1.00 96.31 70 SER A O 1
ATOM 594 N N . SER A 1 71 ? 13.047 -9.158 -21.958 1.00 94.25 71 SER A N 1
ATOM 595 C CA . SER A 1 71 ? 12.169 -9.799 -22.946 1.00 94.25 71 SER A CA 1
ATOM 596 C C . SER A 1 71 ? 10.682 -9.746 -22.564 1.00 94.25 71 SER A C 1
ATOM 598 O O . SER A 1 71 ? 9.953 -10.728 -22.694 1.00 94.25 71 SER A O 1
ATOM 600 N N . GLY A 1 72 ? 10.241 -8.592 -22.048 1.00 93.50 72 GLY A N 1
ATOM 601 C CA . GLY A 1 72 ? 8.845 -8.342 -21.682 1.00 93.50 72 GLY A CA 1
ATOM 602 C C . GLY A 1 72 ? 8.371 -9.045 -20.405 1.00 93.50 72 GLY A C 1
ATOM 603 O O . GLY A 1 72 ? 7.166 -9.101 -20.166 1.00 93.50 72 GLY A O 1
ATOM 604 N N . LYS A 1 73 ? 9.277 -9.614 -19.597 1.00 95.56 73 LYS A N 1
ATOM 605 C CA . LYS A 1 73 ? 8.924 -10.372 -18.389 1.00 95.56 73 LYS A CA 1
ATOM 606 C C . LYS A 1 73 ? 9.821 -10.024 -17.205 1.00 95.56 73 LYS A C 1
ATOM 608 O O . LYS A 1 73 ? 11.016 -9.770 -17.353 1.00 95.56 73 LYS A O 1
ATOM 613 N N . TRP A 1 74 ? 9.236 -10.079 -16.012 1.00 97.31 74 TRP A N 1
ATOM 614 C CA . TRP A 1 74 ? 9.961 -10.012 -14.747 1.00 97.31 74 TRP A CA 1
ATOM 615 C C . TRP A 1 74 ? 10.586 -11.370 -14.422 1.00 97.31 74 TRP A C 1
ATOM 617 O O . TRP A 1 74 ? 9.901 -12.391 -14.420 1.00 97.31 74 TRP A O 1
ATOM 627 N N . MET A 1 75 ? 11.887 -11.379 -14.141 1.00 97.31 75 MET A N 1
ATOM 628 C CA . MET A 1 75 ? 12.653 -12.582 -13.813 1.00 97.31 75 MET A CA 1
ATOM 629 C C . MET A 1 75 ? 13.527 -12.345 -12.588 1.00 97.31 75 MET A C 1
ATOM 631 O O . MET A 1 75 ? 14.055 -11.248 -12.401 1.00 97.31 75 MET A O 1
ATOM 635 N N . LYS A 1 76 ? 13.732 -13.390 -11.784 1.00 97.25 76 LYS A N 1
ATOM 636 C CA . LYS A 1 76 ? 14.699 -13.365 -10.682 1.00 97.25 76 LYS A CA 1
ATOM 637 C C . LYS A 1 76 ? 16.110 -13.183 -11.248 1.00 97.25 76 LYS A C 1
ATOM 639 O O . LYS A 1 76 ? 16.487 -13.842 -12.216 1.00 97.25 76 LYS A O 1
ATOM 644 N N . SER A 1 77 ? 16.880 -12.273 -10.663 1.00 96.50 77 SER A N 1
ATOM 645 C CA . SER A 1 77 ? 18.251 -11.951 -11.076 1.00 96.50 77 SER A CA 1
ATOM 646 C C . SER A 1 77 ? 19.288 -12.139 -9.975 1.00 96.50 77 SER A C 1
ATOM 648 O O . SER A 1 77 ? 20.478 -12.097 -10.269 1.00 96.50 77 SER A O 1
ATOM 650 N N . GLY A 1 78 ? 18.866 -12.319 -8.723 1.00 95.38 78 GLY A N 1
ATOM 651 C CA . GLY A 1 78 ? 19.773 -12.533 -7.601 1.00 95.38 78 GLY A CA 1
ATOM 652 C C . GLY A 1 78 ? 19.046 -12.577 -6.263 1.00 95.38 78 GLY A C 1
ATOM 653 O O . GLY A 1 78 ? 17.815 -12.562 -6.215 1.00 95.38 78 GLY A O 1
ATOM 654 N N . LYS A 1 79 ? 19.831 -12.619 -5.187 1.00 94.69 79 LYS A N 1
ATOM 655 C CA . LYS A 1 79 ? 19.336 -12.497 -3.815 1.00 94.69 79 LYS A CA 1
ATOM 656 C C . LYS A 1 79 ? 18.942 -11.052 -3.523 1.00 94.69 79 LYS A C 1
ATOM 658 O O . LYS A 1 79 ? 19.554 -10.138 -4.082 1.00 94.69 79 LYS A O 1
ATOM 663 N N . ALA A 1 80 ? 17.935 -10.864 -2.680 1.00 91.44 80 ALA A N 1
ATOM 664 C CA . ALA A 1 80 ? 17.572 -9.531 -2.251 1.00 91.44 80 ALA A CA 1
ATOM 665 C C . ALA A 1 80 ? 18.639 -8.876 -1.370 1.00 91.44 80 ALA A C 1
ATOM 667 O O . ALA A 1 80 ? 19.462 -9.541 -0.732 1.00 91.44 80 ALA A O 1
ATOM 668 N N . GLU A 1 81 ? 18.609 -7.546 -1.325 1.00 89.44 81 GLU A N 1
ATOM 669 C CA . GLU A 1 81 ? 19.381 -6.805 -0.336 1.00 89.44 81 GLU A CA 1
ATOM 670 C C . GLU A 1 81 ? 18.806 -7.009 1.078 1.00 89.44 81 GLU A C 1
ATOM 672 O O . GLU A 1 81 ? 17.600 -7.168 1.261 1.00 89.44 81 GLU A O 1
ATOM 677 N N . GLN A 1 82 ? 19.675 -7.011 2.098 1.00 77.44 82 GLN A N 1
ATOM 678 C CA . GLN A 1 82 ? 19.240 -7.168 3.488 1.00 77.44 82 GLN A CA 1
ATOM 679 C C . GLN A 1 82 ? 18.357 -5.992 3.912 1.00 77.44 82 GLN A C 1
ATOM 681 O O . GLN A 1 82 ? 18.808 -4.847 3.972 1.00 77.44 82 GLN A O 1
ATOM 686 N N . HIS A 1 83 ? 17.107 -6.291 4.256 1.00 70.56 83 HIS A N 1
ATOM 687 C CA . HIS A 1 83 ? 16.158 -5.284 4.701 1.00 70.56 83 HIS A CA 1
ATOM 688 C C . HIS A 1 83 ? 16.281 -5.036 6.211 1.00 70.56 83 HIS A C 1
ATOM 690 O O . HIS A 1 83 ? 16.346 -5.971 7.011 1.00 70.56 83 HIS A O 1
ATOM 696 N N . LYS A 1 84 ? 16.267 -3.762 6.618 1.00 75.31 84 LYS A N 1
ATOM 697 C CA . LYS A 1 84 ? 15.986 -3.385 8.014 1.00 75.31 84 LYS A CA 1
ATOM 698 C C . LYS A 1 84 ? 14.509 -3.642 8.321 1.00 75.31 84 LYS A C 1
ATOM 700 O O . LYS A 1 84 ? 13.701 -3.767 7.398 1.00 75.31 84 LYS A O 1
ATOM 705 N N . GLU A 1 85 ? 14.150 -3.675 9.604 1.00 83.19 85 GLU A N 1
ATOM 706 C CA . GLU A 1 85 ? 12.745 -3.774 10.014 1.00 83.19 85 GLU A CA 1
ATOM 707 C C . GLU A 1 85 ? 11.890 -2.734 9.256 1.00 83.19 85 GLU A C 1
ATOM 709 O O . GLU A 1 85 ? 12.277 -1.558 9.201 1.00 83.19 85 GLU A O 1
ATOM 714 N N . PRO A 1 86 ? 10.761 -3.138 8.637 1.00 86.69 86 PRO A N 1
ATOM 715 C CA . PRO A 1 86 ? 9.894 -2.218 7.919 1.00 86.69 86 PRO A CA 1
ATOM 716 C C . PRO A 1 86 ? 9.475 -1.039 8.792 1.00 86.69 86 PRO A C 1
ATOM 718 O O . PRO A 1 86 ? 9.019 -1.206 9.925 1.00 86.69 86 PRO A O 1
ATOM 721 N N . LYS A 1 87 ? 9.576 0.172 8.242 1.00 91.06 87 LYS A N 1
ATOM 722 C CA . LYS A 1 87 ? 9.093 1.367 8.930 1.00 91.06 87 LYS A CA 1
ATOM 723 C C . LYS A 1 87 ? 7.575 1.287 9.095 1.00 91.06 87 LYS A C 1
ATOM 725 O O . LYS A 1 87 ? 6.844 1.167 8.113 1.00 91.06 87 LYS A O 1
ATOM 730 N N . LYS A 1 88 ? 7.116 1.388 10.341 1.00 91.69 88 LYS A N 1
ATOM 731 C CA . LYS A 1 88 ? 5.699 1.360 10.722 1.00 91.69 88 LYS A CA 1
ATOM 732 C C . LYS A 1 88 ? 5.160 2.784 10.775 1.00 91.69 88 LYS A C 1
ATOM 734 O O . LYS A 1 88 ? 5.693 3.612 11.511 1.00 91.69 88 LYS A O 1
ATOM 739 N N . LEU A 1 89 ? 4.123 3.069 9.993 1.00 92.75 89 LEU A N 1
ATOM 740 C CA . LEU A 1 89 ? 3.490 4.382 9.920 1.00 92.75 89 LEU A CA 1
ATOM 741 C C . LEU A 1 89 ? 2.087 4.333 10.505 1.00 92.75 89 LEU A C 1
ATOM 743 O O . LEU A 1 89 ? 1.181 3.703 9.965 1.00 92.75 89 LEU A O 1
ATOM 747 N N . TRP A 1 90 ? 1.913 5.041 11.608 1.00 92.81 90 TRP A N 1
ATOM 748 C CA . TRP A 1 90 ? 0.617 5.263 12.222 1.00 92.81 90 TRP A CA 1
ATOM 749 C C . TRP A 1 90 ? -0.225 6.232 11.386 1.00 92.81 90 TRP A C 1
ATOM 751 O O . TRP A 1 90 ? 0.293 7.203 10.830 1.00 92.81 90 TRP A O 1
ATOM 761 N N . HIS A 1 91 ? -1.527 5.968 11.283 1.00 93.81 91 HIS A N 1
ATOM 762 C CA . HIS A 1 91 ? -2.447 6.859 10.583 1.00 93.81 91 HIS A CA 1
ATOM 763 C C . HIS A 1 91 ? -2.538 8.214 11.316 1.00 93.81 91 HIS A C 1
ATOM 765 O O . HIS A 1 91 ? -2.661 8.223 12.543 1.00 93.81 91 HIS A O 1
ATOM 771 N N . PRO A 1 92 ? -2.506 9.359 10.604 1.00 91.38 92 PRO A N 1
ATOM 772 C CA . PRO A 1 92 ? -2.455 10.691 11.225 1.00 91.38 92 PRO A CA 1
ATOM 773 C C . PRO A 1 92 ? -3.670 11.014 12.103 1.00 91.38 92 PRO A C 1
ATOM 775 O O . PRO A 1 92 ? -3.562 11.792 13.042 1.00 91.38 92 PRO A O 1
ATOM 778 N N . ASP A 1 93 ? -4.806 10.377 11.825 1.00 91.44 93 ASP A N 1
ATOM 779 C CA . ASP A 1 93 ? -6.035 10.516 12.614 1.00 91.44 93 ASP A CA 1
ATOM 780 C C . ASP A 1 93 ? -5.949 9.955 14.045 1.00 91.44 93 ASP A C 1
ATOM 782 O O . ASP A 1 93 ? -6.872 10.171 14.831 1.00 91.44 93 ASP A O 1
ATOM 786 N N . GLY A 1 94 ? -4.868 9.251 14.398 1.00 91.00 94 GLY A N 1
ATOM 787 C CA . GLY A 1 94 ? -4.634 8.789 15.762 1.00 91.00 94 GLY A CA 1
ATOM 788 C C . GLY A 1 94 ? -5.568 7.655 16.188 1.00 91.00 94 GLY A C 1
ATOM 789 O O . GLY A 1 94 ? -5.803 6.708 15.437 1.00 91.00 94 GLY A O 1
ATOM 790 N N . VAL A 1 95 ? -6.058 7.731 17.424 1.00 92.31 95 VAL A N 1
ATOM 791 C CA . VAL A 1 95 ? -7.007 6.768 17.987 1.00 92.31 95 VAL A CA 1
ATOM 792 C C . VAL A 1 95 ? -8.430 7.276 17.753 1.00 92.31 95 VAL A C 1
ATOM 794 O O . VAL A 1 95 ? -8.744 8.410 18.102 1.00 92.31 95 VAL A O 1
ATOM 797 N N . ARG A 1 96 ? -9.302 6.438 17.185 1.00 93.81 96 ARG A N 1
ATOM 798 C CA . ARG A 1 96 ? -10.727 6.753 16.965 1.00 93.81 96 ARG A CA 1
ATOM 799 C C . ARG A 1 96 ? -11.628 5.571 17.278 1.00 93.81 96 ARG A C 1
ATOM 801 O O . ARG A 1 96 ? -11.159 4.434 17.352 1.00 93.81 96 ARG A O 1
ATOM 808 N N . SER A 1 97 ? -12.923 5.829 17.443 1.00 95.62 97 SER A N 1
ATOM 809 C CA . SER A 1 97 ? -13.898 4.767 17.677 1.00 95.62 97 SER A CA 1
ATOM 810 C C . SER A 1 97 ? -14.008 3.824 16.472 1.00 95.62 97 SER A C 1
ATOM 812 O O . SER A 1 97 ? -13.753 4.203 15.325 1.00 95.62 97 SER A O 1
ATOM 814 N N . GLY A 1 98 ? -14.428 2.580 16.712 1.00 96.69 98 GLY A N 1
ATOM 815 C CA . GLY A 1 98 ? -14.718 1.634 15.636 1.00 96.69 98 GLY A CA 1
ATOM 816 C C . GLY A 1 98 ? -15.795 2.162 14.686 1.00 96.69 98 GLY A C 1
ATOM 817 O O . GLY A 1 98 ? -15.711 1.923 13.484 1.00 96.69 98 GLY A O 1
ATOM 818 N N . LYS A 1 99 ? -16.771 2.922 15.203 1.00 97.88 99 LYS A N 1
ATOM 819 C CA . LYS A 1 99 ? -17.791 3.595 14.388 1.00 97.88 99 LYS A CA 1
ATOM 820 C C . LYS A 1 99 ? -17.156 4.565 13.391 1.00 97.88 99 LYS A C 1
ATOM 822 O O . LYS A 1 99 ? -17.481 4.502 12.209 1.00 97.88 99 LYS A O 1
ATOM 827 N N . ASP A 1 100 ? -16.240 5.413 13.850 1.00 97.25 100 ASP A N 1
ATOM 828 C CA . ASP A 1 100 ? -15.623 6.441 13.006 1.00 97.25 100 ASP A CA 1
ATOM 829 C C . ASP A 1 100 ? -14.713 5.826 11.940 1.00 97.25 100 ASP A C 1
ATOM 831 O O . ASP A 1 100 ? -14.759 6.230 10.778 1.00 97.25 100 ASP A O 1
ATOM 835 N N . TRP A 1 101 ? -13.937 4.798 12.298 1.00 97.25 101 TRP A N 1
ATOM 836 C CA . TRP A 1 101 ? -13.082 4.090 11.339 1.00 97.25 101 TRP A CA 1
ATOM 837 C C . TRP A 1 101 ? -13.859 3.348 10.252 1.00 97.25 101 TRP A C 1
ATOM 839 O O . TRP A 1 101 ? -13.359 3.195 9.142 1.00 97.25 101 TRP A O 1
ATOM 849 N N . MET A 1 102 ? -15.064 2.869 10.562 1.00 98.19 102 MET A N 1
ATOM 850 C CA . MET A 1 102 ? -15.923 2.190 9.589 1.00 98.19 102 MET A CA 1
ATOM 851 C C . MET A 1 102 ? -16.800 3.163 8.783 1.00 98.19 102 MET A C 1
ATOM 853 O O . MET A 1 102 ? -17.475 2.724 7.852 1.00 98.19 102 MET A O 1
ATOM 857 N N . ALA A 1 103 ? -16.817 4.460 9.118 1.00 98.00 103 ALA A N 1
ATOM 858 C CA . ALA A 1 103 ? -17.675 5.446 8.459 1.00 98.00 103 ALA A CA 1
ATOM 859 C C . ALA A 1 103 ? -17.172 5.845 7.063 1.00 98.00 103 ALA A C 1
ATOM 861 O O . ALA A 1 103 ? -17.981 6.082 6.170 1.00 98.00 103 ALA A O 1
ATOM 862 N N . ASN A 1 104 ? -15.851 5.909 6.865 1.00 96.94 104 ASN A N 1
ATOM 863 C CA . ASN A 1 104 ? -15.217 6.324 5.611 1.00 96.94 104 ASN A CA 1
ATOM 864 C C . ASN A 1 104 ? -13.990 5.451 5.292 1.00 96.94 104 ASN A C 1
ATOM 866 O O . ASN A 1 104 ? -13.418 4.858 6.207 1.00 96.94 104 ASN A O 1
ATOM 870 N N . PRO A 1 105 ? -13.546 5.384 4.020 1.00 98.00 105 PRO A N 1
ATOM 871 C CA . PRO A 1 105 ? -12.289 4.730 3.676 1.00 98.00 105 PRO A CA 1
ATOM 872 C C . PRO A 1 105 ? -11.088 5.341 4.412 1.00 98.00 105 PRO A C 1
ATOM 874 O O . PRO A 1 105 ? -11.005 6.554 4.600 1.00 98.00 105 PRO A O 1
ATOM 877 N N . ILE A 1 106 ? -10.142 4.489 4.793 1.00 97.88 106 ILE A N 1
ATOM 878 C CA . ILE A 1 106 ? -8.939 4.829 5.552 1.00 97.88 106 ILE A CA 1
ATOM 879 C C . ILE A 1 106 ? -7.796 5.085 4.570 1.00 97.88 106 ILE A C 1
ATOM 881 O O . ILE A 1 106 ? -7.363 4.177 3.852 1.00 97.88 106 ILE A O 1
ATOM 885 N N . CYS A 1 107 ? -7.295 6.320 4.551 1.00 95.56 107 CYS A N 1
ATOM 886 C CA . CYS A 1 107 ? -6.393 6.819 3.515 1.00 95.56 107 CYS A CA 1
ATOM 887 C C . CYS A 1 107 ? -5.048 7.276 4.093 1.00 95.56 107 CYS A C 1
ATOM 889 O O . CYS A 1 107 ? -4.956 8.253 4.828 1.00 95.56 107 CYS A O 1
ATOM 891 N N . PHE A 1 108 ? -3.956 6.655 3.649 1.00 95.12 108 PHE A N 1
ATOM 892 C CA . PHE A 1 108 ? -2.590 7.039 4.023 1.00 95.12 108 PHE A CA 1
ATOM 893 C C . PHE A 1 108 ? -2.007 8.103 3.066 1.00 95.12 108 PHE A C 1
ATOM 895 O O . PHE A 1 108 ? -0.947 7.918 2.469 1.00 95.12 108 PHE A O 1
ATOM 902 N N . ASP A 1 109 ? -2.707 9.229 2.886 1.00 90.31 109 ASP A N 1
ATOM 903 C CA . ASP A 1 109 ? -2.433 10.221 1.825 1.00 90.31 109 ASP A CA 1
ATOM 904 C C . ASP A 1 109 ? -1.073 10.938 1.917 1.00 90.31 109 ASP A C 1
ATOM 906 O O . ASP A 1 109 ? -0.578 11.473 0.911 1.00 90.31 109 ASP A O 1
ATOM 910 N N . SER A 1 110 ? -0.480 10.980 3.112 1.00 91.25 110 SER A N 1
ATOM 911 C CA . SER A 1 110 ? 0.835 11.576 3.380 1.00 91.25 110 SER A CA 1
ATOM 912 C C . SER A 1 110 ? 1.999 10.610 3.138 1.00 91.25 110 SER A C 1
ATOM 914 O O . SER A 1 110 ? 3.154 11.050 3.087 1.00 91.25 110 SER A O 1
ATOM 916 N N . VAL A 1 111 ? 1.712 9.313 2.969 1.00 95.06 111 VAL A N 1
ATOM 917 C CA . VAL A 1 111 ? 2.734 8.280 2.800 1.00 95.06 111 VAL A CA 1
ATOM 918 C C . VAL A 1 111 ? 3.341 8.355 1.408 1.00 95.06 111 VAL A C 1
ATOM 920 O O . VAL A 1 111 ? 2.652 8.460 0.388 1.00 95.06 111 VAL A O 1
ATOM 923 N N . LYS A 1 112 ? 4.670 8.295 1.372 1.00 96.69 112 LYS A N 1
ATOM 924 C CA . LYS A 1 112 ? 5.455 8.240 0.140 1.00 96.69 112 LYS A CA 1
ATOM 925 C C . LYS A 1 112 ? 6.473 7.110 0.220 1.00 96.69 112 LYS A C 1
ATOM 927 O O . LYS A 1 112 ? 6.998 6.824 1.291 1.00 96.69 112 LYS A O 1
ATOM 932 N N . ILE A 1 113 ? 6.797 6.525 -0.924 1.00 97.50 113 ILE A N 1
ATOM 933 C CA . ILE A 1 113 ? 7.871 5.539 -1.062 1.00 97.50 113 ILE A CA 1
ATOM 934 C C . ILE A 1 113 ? 9.124 6.205 -1.637 1.00 97.50 113 ILE A C 1
ATOM 936 O O . ILE A 1 113 ? 9.028 7.025 -2.555 1.00 97.50 113 ILE A O 1
ATOM 940 N N . THR A 1 114 ? 10.293 5.898 -1.080 1.00 96.62 114 THR A N 1
ATOM 941 C CA . THR A 1 114 ? 11.586 6.494 -1.456 1.00 96.62 114 THR A CA 1
ATOM 942 C C . THR A 1 114 ? 12.658 5.426 -1.641 1.00 96.62 114 THR A C 1
ATOM 944 O O . THR A 1 114 ? 12.570 4.355 -1.056 1.00 96.62 114 THR A O 1
ATOM 947 N N . ASN A 1 115 ? 13.682 5.729 -2.437 1.00 94.81 115 ASN A N 1
ATOM 948 C CA . ASN A 1 115 ? 14.910 4.935 -2.541 1.00 94.81 115 ASN A CA 1
ATOM 949 C C . ASN A 1 115 ? 16.100 5.588 -1.812 1.00 94.81 115 ASN A C 1
ATOM 951 O O . ASN A 1 115 ? 17.244 5.194 -2.025 1.00 94.81 115 ASN A O 1
ATOM 955 N N . SER A 1 116 ? 15.851 6.608 -0.986 1.00 91.94 116 SER A N 1
ATOM 956 C CA . SER A 1 116 ? 16.876 7.269 -0.177 1.00 91.94 116 SER A CA 1
ATOM 957 C C . SER A 1 116 ? 16.905 6.678 1.229 1.00 91.94 116 SER A C 1
ATOM 959 O O . SER A 1 116 ? 15.971 6.896 2.002 1.00 91.94 116 SER A O 1
ATOM 961 N N . VAL A 1 117 ? 17.984 5.964 1.565 1.00 82.94 117 VAL A N 1
ATOM 962 C CA . VAL A 1 117 ? 18.199 5.378 2.904 1.00 82.94 117 VAL A CA 1
ATOM 963 C C . VAL A 1 117 ? 18.262 6.469 3.979 1.00 82.94 117 VAL A C 1
ATOM 965 O O . VAL A 1 117 ? 17.755 6.279 5.080 1.00 82.94 117 VAL A O 1
ATOM 968 N N . ASP A 1 118 ? 18.794 7.642 3.627 1.00 77.88 118 ASP A N 1
ATOM 969 C CA . ASP A 1 118 ? 19.003 8.769 4.548 1.00 77.88 118 ASP A CA 1
ATOM 970 C C . ASP A 1 118 ? 17.764 9.660 4.732 1.00 77.88 118 ASP A C 1
ATOM 972 O O . ASP A 1 118 ? 17.851 10.772 5.254 1.00 77.88 118 ASP A O 1
ATOM 976 N N . SER A 1 119 ? 16.589 9.223 4.266 1.00 76.56 119 SER A N 1
ATOM 977 C CA . SER A 1 119 ? 15.371 10.015 4.428 1.00 76.56 119 SER A CA 1
ATOM 978 C C . SER A 1 119 ? 14.964 10.088 5.902 1.00 76.56 119 SER A C 1
ATOM 980 O O . SER A 1 119 ? 14.415 9.142 6.466 1.00 76.56 119 SER A O 1
ATOM 982 N N . SER A 1 120 ? 15.171 11.254 6.515 1.00 79.25 120 SER A N 1
ATOM 983 C CA . SER A 1 120 ? 14.697 11.572 7.868 1.00 79.25 120 SER A CA 1
ATOM 984 C C . SER A 1 120 ? 13.189 11.848 7.929 1.00 79.25 120 SER A C 1
ATOM 986 O O . SER A 1 120 ? 12.627 12.021 9.010 1.00 79.25 120 SER A O 1
ATOM 988 N N . ASN A 1 121 ? 12.500 11.884 6.782 1.00 85.44 121 ASN A N 1
ATOM 989 C CA . ASN A 1 121 ? 11.085 12.221 6.735 1.00 85.44 121 ASN A CA 1
ATOM 990 C C . ASN A 1 121 ? 10.231 11.111 7.369 1.00 85.44 121 ASN A C 1
ATOM 992 O O . ASN A 1 121 ? 10.214 9.965 6.909 1.00 85.44 121 ASN A O 1
ATOM 996 N N . ALA A 1 122 ? 9.466 11.468 8.401 1.00 85.94 122 ALA A N 1
ATOM 997 C CA . ALA A 1 122 ? 8.637 10.542 9.163 1.00 85.94 122 ALA A CA 1
ATOM 998 C C . ALA A 1 122 ? 7.596 9.790 8.310 1.00 85.94 122 ALA A C 1
ATOM 1000 O O . ALA A 1 122 ? 7.358 8.621 8.591 1.00 85.94 122 ALA A O 1
ATOM 1001 N N . SER A 1 123 ? 7.051 10.380 7.237 1.00 90.69 123 SER A N 1
ATOM 1002 C CA . SER A 1 123 ? 6.017 9.752 6.393 1.00 90.69 123 SER A CA 1
ATOM 1003 C C . SER A 1 123 ? 6.554 9.024 5.152 1.00 90.69 123 SER A C 1
ATOM 1005 O O . SER A 1 123 ? 5.773 8.541 4.327 1.00 90.69 123 SER A O 1
ATOM 1007 N N . MET A 1 124 ? 7.878 8.940 4.988 1.00 94.06 124 MET A N 1
ATOM 1008 C CA . MET A 1 124 ? 8.502 8.209 3.883 1.00 94.06 124 MET A CA 1
ATOM 1009 C C . MET A 1 124 ? 8.917 6.801 4.299 1.00 94.06 124 MET A C 1
ATOM 1011 O O . MET A 1 124 ? 9.587 6.633 5.321 1.00 94.06 124 MET A O 1
ATOM 1015 N N . ILE A 1 125 ? 8.560 5.813 3.478 1.00 95.06 125 ILE A N 1
ATOM 1016 C CA . ILE A 1 125 ? 9.000 4.419 3.591 1.00 95.06 125 ILE A CA 1
ATOM 1017 C C . ILE A 1 125 ? 10.092 4.181 2.549 1.00 95.06 125 ILE A C 1
ATOM 1019 O O . ILE A 1 125 ? 9.870 4.376 1.352 1.00 95.06 125 ILE A O 1
ATOM 1023 N N . PHE A 1 126 ? 11.277 3.790 3.006 1.00 95.12 126 PHE A N 1
ATOM 1024 C CA . PHE A 1 126 ? 12.369 3.398 2.125 1.00 95.12 126 PHE A CA 1
ATOM 1025 C C . PHE A 1 126 ? 12.119 1.997 1.559 1.00 95.12 126 PHE A C 1
ATOM 1027 O O . PHE A 1 126 ? 11.784 1.092 2.319 1.00 95.12 126 PHE A O 1
ATOM 1034 N N . LEU A 1 127 ? 12.303 1.842 0.247 1.00 96.12 127 LEU A N 1
ATOM 1035 C CA . LEU A 1 127 ? 12.215 0.581 -0.480 1.00 96.12 127 LEU A CA 1
ATOM 1036 C C . LEU A 1 127 ? 13.406 0.457 -1.437 1.00 96.12 127 LEU A C 1
ATOM 1038 O O . LEU A 1 127 ? 13.777 1.414 -2.126 1.00 96.12 127 LEU A O 1
ATOM 1042 N N . HIS A 1 128 ? 13.959 -0.747 -1.529 1.00 95.81 128 HIS A N 1
ATOM 1043 C CA . HIS A 1 128 ? 14.939 -1.101 -2.542 1.00 95.81 128 HIS A CA 1
ATOM 1044 C C . HIS A 1 128 ? 14.261 -1.242 -3.906 1.00 95.81 128 HIS A C 1
ATOM 1046 O O . HIS A 1 128 ? 13.217 -1.874 -4.049 1.00 95.81 128 HIS A O 1
ATOM 1052 N N . SER A 1 129 ? 14.866 -0.672 -4.947 1.00 97.19 129 SER A N 1
ATOM 1053 C CA . SER A 1 129 ? 14.378 -0.879 -6.312 1.00 97.19 129 SER A CA 1
ATOM 1054 C C . SER A 1 129 ? 14.566 -2.341 -6.727 1.00 97.19 129 SER A C 1
ATOM 1056 O O . SER A 1 129 ? 15.512 -3.001 -6.308 1.00 97.19 129 SER A O 1
ATOM 1058 N N . MET A 1 130 ? 13.716 -2.815 -7.630 1.00 97.62 130 MET A N 1
ATOM 1059 C CA . MET A 1 130 ? 13.713 -4.159 -8.208 1.00 97.62 130 MET A CA 1
ATOM 1060 C C . MET A 1 130 ? 13.403 -5.287 -7.213 1.00 97.62 130 MET A C 1
ATOM 1062 O O . MET A 1 130 ? 13.843 -6.421 -7.405 1.00 97.62 130 MET A O 1
ATOM 1066 N N . HIS A 1 131 ? 12.631 -4.971 -6.175 1.00 97.62 131 HIS A N 1
ATOM 1067 C CA . HIS A 1 131 ? 12.136 -5.913 -5.173 1.00 97.62 131 HIS A CA 1
ATOM 1068 C C . HIS A 1 131 ? 10.620 -5.840 -5.089 1.00 97.62 131 HIS A C 1
ATOM 1070 O O . HIS A 1 131 ? 10.017 -4.797 -5.367 1.00 97.62 131 HIS A O 1
ATOM 1076 N N . ILE A 1 132 ? 10.018 -6.962 -4.719 1.00 97.88 132 ILE A N 1
ATOM 1077 C CA . ILE A 1 132 ? 8.577 -7.094 -4.583 1.00 97.88 132 ILE A CA 1
ATOM 1078 C C . ILE A 1 132 ? 8.176 -6.783 -3.145 1.00 97.88 132 ILE A C 1
ATOM 1080 O O . ILE A 1 132 ? 8.804 -7.256 -2.199 1.00 97.88 132 ILE A O 1
ATOM 1084 N N . TYR A 1 133 ? 7.105 -6.014 -3.001 1.00 98.12 133 TYR A N 1
ATOM 1085 C CA . TYR A 1 133 ? 6.596 -5.542 -1.731 1.00 98.12 133 TYR A CA 1
ATOM 1086 C C . TYR A 1 133 ? 5.088 -5.720 -1.616 1.00 98.12 133 TYR A C 1
ATOM 1088 O O . TYR A 1 133 ? 4.353 -5.512 -2.584 1.00 98.12 133 TYR A O 1
ATOM 1096 N N . THR A 1 134 ? 4.640 -5.988 -0.392 1.00 98.00 134 THR A N 1
ATOM 1097 C CA . THR A 1 134 ? 3.229 -6.063 -0.018 1.00 98.00 134 THR A CA 1
ATOM 1098 C C . THR A 1 134 ? 2.919 -5.034 1.073 1.00 98.00 134 THR A C 1
ATOM 1100 O O . THR A 1 134 ? 3.544 -5.038 2.138 1.00 98.00 134 THR A O 1
ATOM 1103 N N . PRO A 1 135 ? 1.965 -4.117 0.840 1.00 9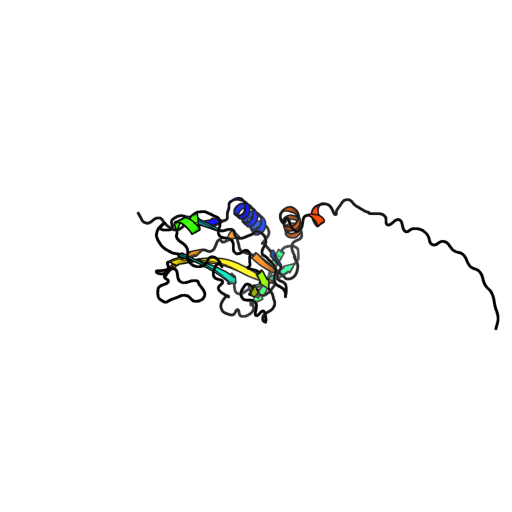8.31 135 PRO A N 1
ATOM 1104 C CA . PRO A 1 135 ? 1.409 -3.277 1.892 1.00 98.31 135 PRO A CA 1
ATOM 1105 C C . PRO A 1 135 ? 0.643 -4.102 2.929 1.00 98.31 135 PRO A C 1
ATOM 1107 O O . PRO A 1 135 ? -0.157 -4.969 2.579 1.00 98.31 135 PRO A O 1
ATOM 1110 N N . VAL A 1 136 ? 0.830 -3.773 4.205 1.00 98.25 136 VAL A N 1
ATOM 1111 C CA . VAL A 1 136 ? 0.178 -4.454 5.326 1.00 98.25 136 VAL A CA 1
ATOM 1112 C C . VAL A 1 136 ? -0.534 -3.436 6.205 1.00 98.25 136 VAL A C 1
ATOM 1114 O O . VAL A 1 136 ? 0.094 -2.515 6.738 1.00 98.25 136 VAL A O 1
ATOM 1117 N N . LEU A 1 137 ? -1.843 -3.620 6.384 1.00 98.38 137 LEU A N 1
ATOM 1118 C CA . LEU A 1 137 ? -2.640 -2.843 7.329 1.00 98.38 137 LEU A CA 1
ATOM 1119 C C . LEU A 1 137 ? -2.770 -3.606 8.646 1.00 98.38 137 LEU A C 1
ATOM 1121 O O . LEU A 1 137 ? -3.297 -4.716 8.671 1.00 98.38 137 LEU A O 1
ATOM 1125 N N . SER A 1 138 ? -2.366 -2.986 9.748 1.00 96.81 138 SER A N 1
ATOM 1126 C CA . SER A 1 138 ? -2.561 -3.515 11.096 1.00 96.81 138 SER A CA 1
ATOM 1127 C C . SER A 1 138 ? -3.549 -2.660 11.882 1.00 96.81 138 SER A C 1
ATOM 1129 O O . SER A 1 138 ? -3.443 -1.432 11.906 1.00 96.81 138 SER A O 1
ATOM 1131 N N . VAL A 1 139 ? -4.487 -3.329 12.551 1.00 96.38 139 VAL A N 1
ATOM 1132 C CA . VAL A 1 139 ? -5.519 -2.721 13.396 1.00 96.38 139 VAL A CA 1
ATOM 1133 C C . VAL A 1 139 ? -5.208 -3.032 14.853 1.00 96.38 139 VAL A C 1
ATOM 1135 O O . VAL A 1 139 ? -5.126 -4.201 15.238 1.00 96.38 139 VAL A O 1
ATOM 1138 N N . TYR A 1 140 ? -5.073 -1.992 15.669 1.00 94.56 140 TYR A N 1
ATOM 1139 C CA . TYR A 1 140 ? -4.830 -2.105 17.105 1.00 94.56 140 TYR A CA 1
ATOM 1140 C C . TYR A 1 140 ? -6.038 -1.591 17.876 1.00 94.56 140 TYR A C 1
ATOM 1142 O O . TYR A 1 140 ? -6.537 -0.517 17.565 1.00 94.56 140 TYR A O 1
ATOM 1150 N N . GLU A 1 141 ? -6.499 -2.331 18.879 1.00 93.06 141 GLU A N 1
ATOM 1151 C CA . GLU A 1 141 ? -7.446 -1.847 19.886 1.00 93.06 141 GLU A CA 1
ATOM 1152 C C . GLU A 1 141 ? -6.667 -1.065 20.953 1.00 93.06 141 GLU A C 1
ATOM 1154 O O . GLU A 1 141 ? -5.614 -1.522 21.404 1.00 93.06 141 GLU A O 1
ATOM 1159 N N . SER A 1 142 ? -7.171 0.105 21.347 1.00 89.50 142 SER A N 1
ATOM 1160 C CA . SER A 1 142 ? -6.597 0.965 22.387 1.00 89.50 142 SER A CA 1
ATOM 1161 C C . SER A 1 142 ? -7.560 1.098 23.566 1.00 89.50 142 SER A C 1
ATOM 1163 O O . SER A 1 142 ? -8.777 1.092 23.389 1.00 89.50 142 SER A O 1
ATOM 1165 N N . GLN A 1 143 ? -7.016 1.255 24.773 1.00 84.50 143 GLN A N 1
ATOM 1166 C CA . GLN A 1 143 ? -7.789 1.521 25.992 1.00 84.50 143 GLN A CA 1
ATOM 1167 C C . GLN A 1 143 ? -7.885 3.017 26.337 1.00 84.50 143 GLN A C 1
ATOM 1169 O O . GLN A 1 143 ? -8.599 3.376 27.267 1.00 84.50 143 GLN A O 1
ATOM 1174 N N . SER A 1 144 ? -7.172 3.894 25.620 1.00 79.06 144 SER A N 1
ATOM 1175 C CA . SER A 1 144 ? -7.215 5.345 25.850 1.00 79.06 144 SER A CA 1
ATOM 1176 C C . SER A 1 144 ? -7.174 6.142 24.546 1.00 79.06 144 SER A C 1
ATOM 1178 O O . SER A 1 144 ? -6.673 5.658 23.529 1.00 79.06 144 SER A O 1
ATOM 1180 N N . GLU A 1 145 ? -7.667 7.379 24.602 1.00 70.75 145 GLU A N 1
ATOM 1181 C CA . GLU A 1 145 ? -7.699 8.345 23.491 1.00 70.75 145 GLU A CA 1
ATOM 1182 C C . GLU A 1 145 ? -6.367 9.082 23.278 1.00 70.75 145 GLU A C 1
ATOM 1184 O O . GLU A 1 145 ? -6.309 10.068 22.546 1.00 70.75 145 GLU A O 1
ATOM 1189 N N . THR A 1 146 ? -5.282 8.647 23.929 1.00 66.81 146 THR A N 1
ATOM 1190 C CA . THR A 1 146 ? -4.005 9.363 23.836 1.00 66.81 146 THR A CA 1
ATOM 1191 C C . THR A 1 146 ? -3.526 9.464 22.375 1.00 66.81 146 THR A C 1
ATOM 1193 O O . THR A 1 146 ? -3.464 8.446 21.676 1.00 66.81 146 THR A O 1
ATOM 1196 N N . PRO A 1 147 ? -3.188 10.676 21.886 1.00 54.97 147 PRO A N 1
ATOM 1197 C CA . PRO A 1 147 ? -2.744 10.880 20.510 1.00 54.97 147 PRO A CA 1
ATOM 1198 C C . PRO A 1 147 ? -1.450 10.113 20.208 1.00 54.97 147 PRO A C 1
ATOM 1200 O O . PRO A 1 147 ? -0.541 10.045 21.034 1.00 54.97 147 PRO A O 1
ATOM 1203 N N . MET A 1 148 ? -1.381 9.507 19.022 1.00 60.00 148 MET A N 1
ATOM 1204 C CA . MET A 1 148 ? -0.372 8.503 18.674 1.00 60.00 148 MET A CA 1
ATOM 1205 C C . MET A 1 148 ? 1.067 9.014 18.528 1.00 60.00 148 MET A C 1
ATOM 1207 O O . MET A 1 148 ? 1.331 10.099 18.019 1.00 60.00 148 MET A O 1
ATOM 1211 N N . GLY A 1 149 ? 1.987 8.093 18.829 1.00 52.91 149 GLY A N 1
ATOM 1212 C CA . GLY A 1 149 ? 3.374 8.068 18.360 1.00 52.91 149 GLY A CA 1
ATOM 1213 C C . GLY A 1 149 ? 4.069 6.736 18.676 1.00 52.91 149 GLY A C 1
ATOM 1214 O O . GLY A 1 149 ? 4.916 6.278 17.913 1.00 52.91 149 GLY A O 1
ATOM 1215 N N . ILE A 1 150 ? 3.675 6.070 19.767 1.00 55.47 150 ILE A N 1
ATOM 1216 C CA . ILE A 1 150 ? 4.327 4.855 20.269 1.00 55.47 150 ILE A CA 1
ATOM 1217 C C . ILE A 1 150 ? 3.248 3.822 20.638 1.00 55.47 150 ILE A C 1
ATOM 1219 O O . ILE A 1 150 ? 2.271 4.201 21.289 1.00 55.47 150 ILE A O 1
ATOM 1223 N N . PRO A 1 151 ? 3.388 2.536 20.250 1.00 53.62 151 PRO A N 1
ATOM 1224 C CA . PRO A 1 151 ? 2.525 1.482 20.771 1.00 53.62 151 PRO A CA 1
ATOM 1225 C C . PRO A 1 151 ? 2.663 1.429 22.294 1.00 53.62 151 PRO A C 1
ATOM 1227 O O . PRO A 1 151 ? 3.729 1.123 22.826 1.00 53.62 151 PRO A O 1
ATOM 1230 N N . GLN A 1 152 ? 1.589 1.777 22.997 1.00 64.38 152 GLN A N 1
ATOM 1231 C CA . GLN A 1 152 ? 1.546 1.687 24.451 1.00 64.38 152 GLN A CA 1
ATOM 1232 C C . GLN A 1 152 ? 1.294 0.237 24.885 1.00 64.38 152 GLN A C 1
ATOM 1234 O O . GLN A 1 152 ? 0.665 -0.517 24.134 1.00 64.38 152 GLN A O 1
ATOM 1239 N N . PRO A 1 153 ? 1.700 -0.157 26.107 1.00 60.81 153 PRO A N 1
ATOM 1240 C CA . PRO A 1 153 ? 1.449 -1.499 26.645 1.00 60.81 153 PRO A CA 1
ATOM 1241 C C . PRO A 1 153 ? -0.031 -1.914 26.626 1.00 60.81 153 PRO A C 1
ATOM 1243 O O . PRO A 1 153 ? -0.345 -3.098 26.605 1.00 60.81 153 PRO A O 1
ATOM 1246 N N . SER A 1 154 ? -0.945 -0.941 26.612 1.00 68.44 154 SER A N 1
ATOM 1247 C CA . SER A 1 154 ? -2.394 -1.147 26.552 1.00 68.44 154 SER A CA 1
ATOM 1248 C C . SER A 1 154 ? -2.940 -1.426 25.145 1.00 68.44 154 SER A C 1
ATOM 1250 O O . SER A 1 154 ? -4.125 -1.730 25.008 1.00 68.44 154 SER A O 1
ATOM 1252 N N . THR A 1 155 ? -2.113 -1.322 24.097 1.00 80.00 155 THR A N 1
ATOM 1253 C CA . THR A 1 155 ? -2.548 -1.556 22.714 1.00 80.00 155 THR A CA 1
ATOM 1254 C C . THR A 1 155 ? -2.491 -3.039 22.356 1.00 80.00 155 THR A C 1
ATOM 1256 O O . THR A 1 155 ? -1.457 -3.693 22.482 1.00 80.00 155 THR A O 1
ATOM 1259 N N . ARG A 1 156 ? -3.612 -3.589 21.881 1.00 89.56 156 ARG A N 1
ATOM 1260 C CA . ARG A 1 156 ? -3.732 -4.998 21.475 1.00 89.56 156 ARG A CA 1
ATOM 1261 C C . ARG A 1 156 ? -3.870 -5.098 19.962 1.00 89.56 156 ARG A C 1
ATOM 1263 O O . ARG A 1 156 ? -4.786 -4.511 19.394 1.00 89.56 156 ARG A O 1
ATOM 1270 N N . LEU A 1 157 ? -3.026 -5.899 19.309 1.00 93.00 157 LEU A N 1
ATOM 1271 C CA . LEU A 1 157 ? -3.204 -6.227 17.892 1.00 93.00 157 LEU A CA 1
ATOM 1272 C C . LEU A 1 157 ? -4.498 -7.035 17.700 1.00 93.00 157 LEU A C 1
ATOM 1274 O O . LEU A 1 157 ? -4.666 -8.101 18.293 1.00 93.00 157 LEU A O 1
ATOM 1278 N N . VAL A 1 158 ? -5.404 -6.517 16.874 1.00 94.69 158 VAL A N 1
ATOM 1279 C CA . VAL A 1 158 ? -6.683 -7.158 16.537 1.00 94.69 158 VAL A CA 1
ATOM 1280 C C . VAL A 1 158 ? -6.528 -8.011 15.289 1.00 94.69 158 VAL A C 1
ATOM 1282 O O . VAL A 1 158 ? -6.917 -9.174 15.277 1.00 94.69 158 VAL A O 1
ATOM 1285 N N . THR A 1 159 ? -5.964 -7.424 14.234 1.00 95.69 159 THR A N 1
ATOM 1286 C CA . THR A 1 159 ? -5.699 -8.108 12.970 1.00 95.69 159 THR A CA 1
ATOM 1287 C C . THR A 1 159 ? -4.595 -7.395 12.199 1.00 95.69 159 THR A C 1
ATOM 1289 O O . THR A 1 159 ? -4.362 -6.198 12.390 1.00 95.69 159 THR A O 1
ATOM 1292 N N . SER A 1 160 ? -3.926 -8.133 11.321 1.00 96.75 160 SER A N 1
ATOM 1293 C CA . SER A 1 160 ? -2.982 -7.608 10.343 1.00 96.75 160 SER A CA 1
ATOM 1294 C C . SER A 1 160 ? -3.291 -8.255 9.000 1.00 96.75 160 SER A C 1
ATOM 1296 O O . SER A 1 160 ? -3.318 -9.482 8.899 1.00 96.75 160 SER A O 1
ATOM 1298 N N . VAL A 1 161 ? -3.591 -7.438 7.993 1.00 97.69 161 VAL A N 1
ATOM 1299 C CA . VAL A 1 161 ? -4.130 -7.898 6.714 1.00 97.69 161 VAL A CA 1
ATOM 1300 C C . VAL A 1 161 ? -3.176 -7.554 5.584 1.00 97.69 161 VAL A C 1
ATOM 1302 O O . VAL A 1 161 ? -2.748 -6.408 5.428 1.00 97.69 161 VAL A O 1
ATOM 1305 N N . ARG A 1 162 ? -2.899 -8.582 4.783 1.00 97.88 162 ARG A N 1
ATOM 1306 C CA . ARG A 1 162 ? -2.279 -8.511 3.463 1.00 97.88 162 ARG A CA 1
ATOM 1307 C C . ARG A 1 162 ? -3.371 -8.747 2.437 1.00 97.88 162 ARG A C 1
ATOM 1309 O O . ARG A 1 162 ? -4.208 -9.628 2.618 1.00 97.88 162 ARG A O 1
ATOM 1316 N N . LEU A 1 163 ? -3.371 -7.944 1.386 1.00 98.00 163 LEU A N 1
ATOM 1317 C CA . LEU A 1 163 ? -4.223 -8.166 0.230 1.00 98.00 163 LEU A CA 1
ATOM 1318 C C . LEU A 1 163 ? -3.292 -8.571 -0.905 1.00 98.00 163 LEU A C 1
ATOM 1320 O O . LEU A 1 163 ? -2.600 -7.718 -1.436 1.00 98.00 163 LEU A O 1
ATOM 1324 N N . ASP A 1 164 ? -3.243 -9.850 -1.268 1.00 97.44 164 ASP A N 1
ATOM 1325 C CA . ASP A 1 164 ? -2.208 -10.371 -2.184 1.00 97.44 164 ASP A CA 1
ATOM 1326 C C . ASP A 1 164 ? -2.154 -9.621 -3.530 1.00 97.44 164 ASP A C 1
ATOM 1328 O O . ASP A 1 164 ? -1.095 -9.413 -4.120 1.00 97.44 164 ASP A O 1
ATOM 1332 N N . TYR A 1 165 ? -3.302 -9.119 -3.993 1.00 98.12 165 TYR A N 1
ATOM 1333 C CA . TYR A 1 165 ? -3.414 -8.329 -5.220 1.00 98.12 165 TYR A CA 1
ATOM 1334 C C . TYR A 1 165 ? -2.918 -6.873 -5.089 1.00 98.12 165 TYR A C 1
ATOM 1336 O O . TYR A 1 165 ? -2.968 -6.123 -6.065 1.00 98.12 165 TYR A O 1
ATOM 1344 N N . THR A 1 166 ? -2.443 -6.445 -3.915 1.00 98.50 166 THR A N 1
ATOM 1345 C CA . THR A 1 166 ? -1.779 -5.143 -3.713 1.00 98.50 166 THR A CA 1
ATOM 1346 C C . THR A 1 166 ? -0.258 -5.233 -3.757 1.00 98.50 166 THR A C 1
ATOM 1348 O O . THR A 1 166 ? 0.426 -4.219 -3.602 1.00 98.50 166 THR A O 1
ATOM 1351 N N . GLU A 1 167 ? 0.280 -6.420 -4.035 1.00 98.38 167 GLU A N 1
ATOM 1352 C CA . GLU A 1 167 ? 1.700 -6.608 -4.278 1.00 98.38 167 GLU A CA 1
ATOM 1353 C C . GLU A 1 167 ? 2.180 -5.783 -5.488 1.00 98.38 167 GLU A C 1
ATOM 1355 O O . GLU A 1 167 ? 1.514 -5.699 -6.530 1.00 98.38 167 GLU A O 1
ATOM 1360 N N . PHE A 1 168 ? 3.362 -5.180 -5.364 1.00 98.75 168 PHE A N 1
ATOM 1361 C CA . PHE A 1 168 ? 4.007 -4.430 -6.437 1.00 98.75 168 PHE A CA 1
ATOM 1362 C C . PHE A 1 168 ? 5.527 -4.601 -6.415 1.00 98.75 168 PHE A C 1
ATOM 1364 O O . PHE A 1 168 ? 6.115 -4.919 -5.387 1.00 98.75 168 PHE A O 1
ATOM 1371 N N . ILE A 1 169 ? 6.182 -4.324 -7.540 1.00 98.56 169 ILE A N 1
ATOM 1372 C CA . ILE A 1 169 ? 7.636 -4.181 -7.618 1.00 98.56 169 ILE A CA 1
ATOM 1373 C C . ILE A 1 169 ? 8.029 -2.702 -7.558 1.00 98.56 169 ILE A C 1
ATOM 1375 O O . ILE A 1 169 ? 7.494 -1.863 -8.291 1.00 98.56 169 ILE A O 1
ATOM 1379 N N . ALA A 1 170 ? 8.942 -2.352 -6.655 1.00 98.38 170 ALA A N 1
ATOM 1380 C CA . ALA A 1 170 ? 9.492 -1.002 -6.596 1.00 98.38 170 ALA A CA 1
ATOM 1381 C C . ALA A 1 170 ? 10.466 -0.794 -7.763 1.00 98.38 170 ALA A C 1
ATOM 1383 O O . ALA A 1 170 ? 11.313 -1.645 -8.018 1.00 98.38 170 ALA A O 1
ATOM 1384 N N . VAL A 1 171 ? 10.380 0.328 -8.473 1.00 98.62 171 VAL A N 1
ATOM 1385 C CA . VAL A 1 171 ? 11.245 0.636 -9.624 1.00 98.62 171 VAL A CA 1
ATOM 1386 C C . VAL A 1 171 ? 11.627 2.115 -9.634 1.00 98.62 171 VAL A C 1
ATOM 1388 O O . VAL A 1 171 ? 10.887 2.953 -9.131 1.00 98.62 171 VAL A O 1
ATOM 1391 N N . THR A 1 172 ? 12.767 2.486 -10.210 1.00 98.06 172 THR A N 1
ATOM 1392 C CA . THR A 1 172 ? 13.127 3.908 -10.407 1.00 98.06 172 THR A CA 1
ATOM 1393 C C . THR A 1 172 ? 12.525 4.495 -11.685 1.00 98.06 172 THR A C 1
ATOM 1395 O O . THR A 1 172 ? 12.296 5.700 -11.768 1.00 98.06 172 THR A O 1
ATOM 1398 N N . ALA A 1 173 ? 12.224 3.636 -12.657 1.00 97.75 173 ALA A N 1
ATOM 1399 C CA . ALA A 1 173 ? 11.506 3.935 -13.887 1.00 97.75 173 ALA A CA 1
ATOM 1400 C C . ALA A 1 173 ? 10.652 2.720 -14.265 1.00 97.75 173 ALA A C 1
ATOM 1402 O O . ALA A 1 173 ? 11.044 1.586 -13.982 1.00 97.75 173 ALA A O 1
ATOM 1403 N N . TYR A 1 174 ? 9.502 2.950 -14.898 1.00 98.19 174 TYR A N 1
ATOM 1404 C CA . TYR A 1 174 ? 8.654 1.854 -15.356 1.00 98.19 174 TYR A CA 1
ATOM 1405 C C . TYR A 1 174 ? 9.388 0.982 -16.381 1.00 98.19 174 TYR A C 1
ATOM 1407 O O . TYR A 1 174 ? 10.204 1.489 -17.150 1.00 98.19 174 TYR A O 1
ATOM 1415 N N . GLN A 1 175 ? 9.101 -0.316 -16.366 1.00 98.12 175 GLN A N 1
ATOM 1416 C CA . GLN A 1 175 ? 9.723 -1.319 -17.230 1.00 98.12 175 GLN A CA 1
ATOM 1417 C C . GLN A 1 175 ? 8.721 -1.897 -18.237 1.00 98.12 175 GLN A C 1
ATOM 1419 O O . GLN A 1 175 ? 9.062 -2.108 -19.398 1.00 98.12 175 GLN A O 1
ATOM 1424 N N . ASN A 1 176 ? 7.481 -2.146 -17.807 1.00 96.50 176 ASN A N 1
ATOM 1425 C CA . ASN A 1 176 ? 6.433 -2.717 -18.648 1.00 96.50 176 ASN A CA 1
ATOM 1426 C C . ASN A 1 176 ? 5.590 -1.634 -19.355 1.00 96.50 176 ASN A C 1
ATOM 1428 O O . ASN A 1 176 ? 4.763 -0.969 -18.729 1.00 96.50 176 ASN A O 1
ATOM 1432 N N . ASP A 1 177 ? 5.709 -1.521 -20.681 1.00 95.56 177 ASP A N 1
ATOM 1433 C CA . ASP A 1 177 ? 4.953 -0.553 -21.496 1.00 95.56 177 ASP A CA 1
ATOM 1434 C C . ASP A 1 177 ? 3.428 -0.672 -21.364 1.00 95.56 177 ASP A C 1
ATOM 1436 O O . ASP A 1 177 ? 2.715 0.338 -21.385 1.00 95.56 177 ASP A O 1
ATOM 1440 N N . ALA A 1 178 ? 2.898 -1.890 -21.207 1.00 95.44 178 ALA A N 1
ATOM 1441 C CA . ALA A 1 178 ? 1.464 -2.084 -20.994 1.00 95.44 178 ALA A CA 1
ATOM 1442 C C . ALA A 1 178 ? 1.021 -1.442 -19.671 1.00 95.44 178 ALA A C 1
ATOM 1444 O O . ALA A 1 178 ? -0.013 -0.772 -19.606 1.00 95.44 178 ALA A O 1
ATOM 1445 N N . LEU A 1 179 ? 1.850 -1.567 -18.634 1.00 96.06 179 LEU A N 1
ATOM 1446 C CA . LEU A 1 179 ? 1.611 -0.935 -17.345 1.00 96.06 179 LEU A CA 1
ATOM 1447 C C . LEU A 1 179 ? 1.705 0.593 -17.437 1.00 96.06 179 LEU A C 1
ATOM 1449 O O . LEU A 1 179 ? 0.879 1.286 -16.844 1.00 96.06 179 LEU A O 1
ATOM 1453 N N . ILE A 1 180 ? 2.659 1.133 -18.204 1.00 95.88 180 ILE A N 1
ATOM 1454 C CA . ILE A 1 180 ? 2.786 2.582 -18.435 1.00 95.88 180 ILE A CA 1
ATOM 1455 C C . ILE A 1 180 ? 1.490 3.141 -19.029 1.00 95.88 180 ILE A C 1
ATOM 1457 O O . ILE A 1 180 ? 0.959 4.130 -18.518 1.00 95.88 180 ILE A O 1
ATOM 1461 N N . LYS A 1 181 ? 0.935 2.477 -20.052 1.00 96.00 181 LYS A N 1
ATOM 1462 C CA . LYS A 1 181 ? -0.346 2.867 -20.667 1.00 96.00 181 LYS A CA 1
ATOM 1463 C C . LYS A 1 181 ? -1.481 2.883 -19.641 1.00 96.00 181 LYS A C 1
ATOM 1465 O O . LYS A 1 181 ? -2.218 3.866 -19.574 1.00 96.00 181 LYS A O 1
ATOM 1470 N N . LEU A 1 182 ? -1.566 1.865 -18.779 1.00 96.62 182 LEU A N 1
ATOM 1471 C CA . LEU A 1 182 ? -2.544 1.826 -17.684 1.00 96.62 182 LEU A CA 1
ATOM 1472 C C . LEU A 1 182 ? -2.335 2.969 -16.678 1.00 96.62 182 LEU A C 1
ATOM 1474 O O . LEU A 1 182 ? -3.296 3.634 -16.286 1.00 96.62 182 LEU A O 1
ATOM 1478 N N . LYS A 1 183 ? -1.090 3.254 -16.269 1.00 96.69 183 LYS A N 1
ATOM 1479 C CA . LYS A 1 183 ? -0.788 4.377 -15.363 1.00 96.69 183 LYS A CA 1
ATOM 1480 C C . LYS A 1 183 ? -1.203 5.708 -15.991 1.00 96.69 183 LYS A C 1
ATOM 1482 O O . LYS A 1 183 ? -1.818 6.513 -15.300 1.00 96.69 183 LYS A O 1
ATOM 1487 N N . ILE A 1 184 ? -0.925 5.931 -17.277 1.00 95.81 184 ILE A N 1
ATOM 1488 C CA . ILE A 1 184 ? -1.343 7.139 -18.006 1.00 95.81 184 ILE A CA 1
ATOM 1489 C C . ILE A 1 184 ? -2.873 7.244 -18.048 1.00 95.81 184 ILE A C 1
ATOM 1491 O O . ILE A 1 184 ? -3.430 8.296 -17.725 1.00 95.81 184 ILE A O 1
ATOM 1495 N N . GLN A 1 185 ? -3.555 6.151 -18.391 1.00 95.94 185 GLN A N 1
ATOM 1496 C CA . GLN A 1 185 ? -5.010 6.099 -18.525 1.00 95.94 185 GLN A CA 1
ATOM 1497 C C . GLN A 1 185 ? -5.743 6.359 -17.205 1.00 95.94 185 GLN A C 1
ATOM 1499 O O . GLN A 1 185 ? -6.720 7.106 -17.192 1.00 95.94 185 GLN A O 1
ATOM 1504 N N . PHE A 1 186 ? -5.286 5.765 -16.100 1.00 95.75 186 PHE A N 1
ATOM 1505 C CA . PHE A 1 186 ? -6.040 5.769 -14.845 1.00 95.75 186 PHE A CA 1
ATOM 1506 C C . PHE A 1 186 ? -5.539 6.782 -13.817 1.00 95.75 186 PHE A C 1
ATOM 1508 O O . PHE A 1 186 ? -6.334 7.236 -12.999 1.00 95.75 186 PHE A O 1
ATOM 1515 N N . ASN A 1 187 ? -4.268 7.196 -13.850 1.00 94.06 187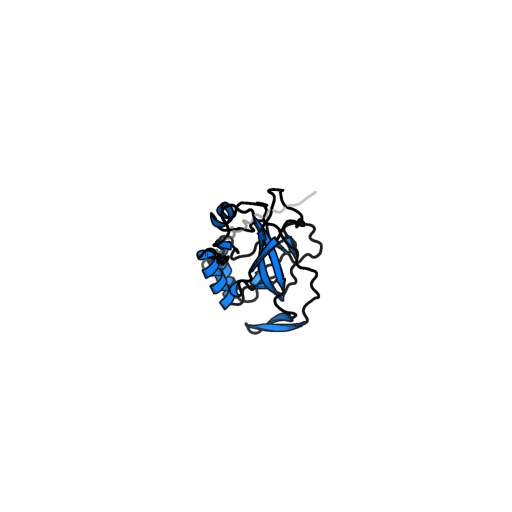 ASN A N 1
ATOM 1516 C CA . ASN A 1 187 ? -3.761 8.189 -12.903 1.00 94.06 187 ASN A CA 1
ATOM 1517 C C . ASN A 1 187 ? -4.206 9.602 -13.321 1.00 94.06 187 ASN A C 1
ATOM 1519 O O . ASN A 1 187 ? -3.787 10.066 -14.388 1.00 94.06 187 ASN A O 1
ATOM 1523 N N . PRO A 1 188 ? -5.005 10.327 -12.512 1.00 91.12 188 PRO A N 1
ATOM 1524 C CA . PRO A 1 188 ? -5.454 11.679 -12.852 1.00 91.12 188 PRO A CA 1
ATOM 1525 C C . PRO A 1 188 ? -4.299 12.659 -13.098 1.00 91.12 188 PRO A C 1
ATOM 1527 O O . PRO A 1 188 ? -4.400 13.532 -13.956 1.00 91.12 188 PRO A O 1
ATOM 1530 N N . PHE A 1 189 ? -3.166 12.470 -12.414 1.00 89.44 189 PHE A N 1
ATOM 1531 C CA . PHE A 1 189 ? -1.978 13.318 -12.553 1.00 89.44 189 PHE A CA 1
ATOM 1532 C C . PHE A 1 189 ? -1.169 13.044 -13.831 1.00 89.44 189 PHE A C 1
ATOM 1534 O O . PHE A 1 189 ? -0.211 13.759 -14.109 1.00 89.44 189 PHE A O 1
ATOM 1541 N N . ALA A 1 190 ? -1.538 12.025 -14.614 1.00 90.69 190 ALA A N 1
ATOM 1542 C CA . ALA A 1 190 ? -0.905 11.689 -15.889 1.00 90.69 190 ALA A CA 1
ATOM 1543 C C . ALA A 1 190 ? -1.762 12.083 -17.107 1.00 90.69 190 ALA A C 1
ATOM 1545 O O . ALA A 1 190 ? -1.439 11.702 -18.232 1.00 90.69 190 ALA A O 1
ATOM 1546 N N . LYS A 1 191 ? -2.844 12.857 -16.909 1.00 85.62 191 LYS A N 1
ATOM 1547 C CA . LYS A 1 191 ? -3.794 13.218 -17.976 1.00 85.62 191 LYS A CA 1
ATOM 1548 C C . LYS A 1 191 ? -3.122 13.863 -19.196 1.00 85.62 191 LYS A C 1
ATOM 1550 O O . LYS A 1 191 ? -3.495 13.530 -20.313 1.00 85.62 191 LYS A O 1
ATOM 1555 N N . GLY A 1 192 ? -2.099 14.698 -18.994 1.00 87.19 192 GLY A N 1
ATOM 1556 C CA . GLY A 1 192 ? -1.372 15.364 -20.084 1.00 87.19 192 GLY A CA 1
ATOM 1557 C C . GLY A 1 192 ? -0.667 14.419 -21.067 1.00 87.19 192 GLY A C 1
ATOM 1558 O O . GLY A 1 192 ? -0.399 14.813 -22.194 1.00 87.19 192 GLY A O 1
ATOM 1559 N N . PHE A 1 193 ? -0.417 13.162 -20.685 1.00 86.25 193 PHE A N 1
ATOM 1560 C CA . PHE A 1 193 ? 0.184 12.155 -21.567 1.00 86.25 193 PHE A CA 1
ATOM 1561 C C . PHE A 1 193 ? -0.851 11.348 -22.366 1.00 86.25 193 PHE A C 1
ATOM 1563 O O . PHE A 1 193 ? -0.470 10.555 -23.221 1.00 86.25 193 PHE A O 1
ATOM 1570 N N . ARG A 1 194 ? -2.156 11.518 -22.104 1.00 87.06 194 ARG A N 1
ATOM 1571 C CA . ARG A 1 194 ? -3.223 10.755 -22.783 1.00 87.06 194 ARG A CA 1
ATOM 1572 C C . ARG A 1 194 ? -3.455 11.218 -24.220 1.00 87.06 194 ARG A C 1
ATOM 1574 O O . ARG A 1 194 ? -3.821 10.415 -25.066 1.00 87.06 194 ARG A O 1
ATOM 1581 N N . GLU A 1 195 ? -3.234 12.501 -24.483 1.00 71.81 195 GLU A N 1
ATOM 1582 C CA . GLU A 1 195 ? -3.536 13.154 -25.764 1.00 71.81 195 GLU A CA 1
ATOM 1583 C C . GLU A 1 195 ? -2.297 13.245 -26.688 1.00 71.81 195 GLU A C 1
ATOM 1585 O O . GLU A 1 195 ? -2.389 13.692 -27.826 1.00 71.81 195 GLU A O 1
ATOM 1590 N N . GLY A 1 196 ? -1.132 12.764 -26.234 1.00 55.94 196 GLY A N 1
ATOM 1591 C CA . GLY A 1 196 ? 0.176 12.959 -26.877 1.00 55.94 196 GLY A CA 1
ATOM 1592 C C . GLY A 1 196 ? 0.497 12.122 -28.124 1.00 55.94 196 GLY A C 1
ATOM 1593 O O . GLY A 1 196 ? 1.651 12.125 -28.533 1.00 55.94 196 GLY A O 1
ATOM 1594 N N . ASN A 1 197 ? -0.471 11.433 -28.739 1.00 53.19 197 ASN A N 1
ATOM 1595 C CA . ASN A 1 197 ? -0.275 10.728 -30.021 1.00 53.19 197 ASN A CA 1
ATOM 1596 C C . ASN A 1 197 ? -0.937 11.430 -31.227 1.00 53.19 197 ASN A C 1
ATOM 1598 O O . ASN A 1 197 ? -0.941 10.880 -32.325 1.00 53.19 197 ASN A O 1
ATOM 1602 N N . GLN A 1 198 ? -1.480 12.640 -31.052 1.00 51.94 198 GLN A N 1
ATOM 1603 C CA . GLN A 1 198 ? -1.960 13.487 -32.152 1.00 51.94 198 GLN A CA 1
ATOM 1604 C C . GLN A 1 198 ? -1.444 14.915 -31.969 1.00 51.94 198 GLN A C 1
ATOM 1606 O O . GLN A 1 198 ? -2.080 15.747 -31.327 1.00 51.94 198 GLN A O 1
ATOM 1611 N N . GLY A 1 199 ? -0.264 15.214 -32.507 1.00 43.66 199 GLY A N 1
ATOM 1612 C CA . GLY A 1 199 ? 0.251 16.575 -32.460 1.00 43.66 199 GLY A CA 1
ATOM 1613 C C . GLY A 1 199 ? 1.720 16.698 -32.810 1.00 43.66 199 GLY A C 1
ATOM 1614 O O . GLY A 1 199 ? 2.494 17.174 -31.982 1.00 43.66 199 GLY A O 1
ATOM 1615 N N . ASP A 1 200 ? 2.079 16.371 -34.054 1.00 48.28 200 ASP A N 1
ATOM 1616 C CA . ASP A 1 200 ? 3.132 17.104 -34.760 1.00 48.28 200 ASP A CA 1
ATOM 1617 C C . ASP A 1 200 ? 2.749 18.592 -34.764 1.00 48.28 200 ASP A C 1
ATOM 1619 O O . ASP A 1 200 ? 2.170 19.131 -35.710 1.00 48.28 200 ASP A O 1
ATOM 1623 N N . ARG A 1 201 ? 3.028 19.292 -33.662 1.00 46.28 201 ARG A N 1
ATOM 1624 C CA . ARG A 1 201 ? 3.034 20.749 -33.652 1.00 46.28 201 ARG A CA 1
ATOM 1625 C C . ARG A 1 201 ? 4.295 21.172 -34.382 1.00 46.28 201 ARG A C 1
ATOM 1627 O O . ARG A 1 201 ? 5.337 21.402 -33.771 1.00 46.28 201 ARG A O 1
ATOM 1634 N N . LYS A 1 202 ? 4.161 21.249 -35.708 1.00 44.47 202 LYS A N 1
ATOM 1635 C CA . LYS A 1 202 ? 4.983 22.051 -36.614 1.00 44.47 202 LYS A CA 1
ATOM 1636 C C . LYS A 1 202 ? 5.367 23.338 -35.875 1.00 44.47 202 LYS A C 1
ATOM 1638 O O . LYS A 1 202 ? 4.530 24.216 -35.671 1.00 44.47 202 LYS A O 1
ATOM 1643 N N . ARG A 1 203 ? 6.618 23.432 -35.420 1.00 42.19 203 ARG A N 1
ATOM 1644 C CA . ARG A 1 203 ? 7.206 24.710 -35.017 1.00 42.19 203 ARG A CA 1
ATOM 1645 C C . ARG A 1 203 ? 7.314 25.534 -36.294 1.00 42.19 203 ARG A C 1
ATOM 1647 O O . ARG A 1 203 ? 8.242 25.335 -37.068 1.00 42.19 203 ARG A O 1
ATOM 1654 N N . SER A 1 204 ? 6.355 26.420 -36.542 1.00 40.78 204 SER A N 1
ATOM 1655 C CA . SER A 1 204 ? 6.589 27.550 -37.435 1.00 40.78 204 SER A CA 1
ATOM 1656 C C . SER A 1 204 ? 7.509 28.514 -36.690 1.00 40.78 204 SER A C 1
ATOM 1658 O O . SER A 1 204 ? 7.063 29.302 -35.857 1.00 40.78 204 SER A O 1
ATOM 1660 N N . SER A 1 205 ? 8.809 28.385 -36.921 1.00 43.47 205 SER A N 1
ATOM 1661 C CA . SER A 1 205 ? 9.772 29.445 -36.637 1.00 43.47 205 SER A CA 1
ATOM 1662 C C . SER A 1 205 ? 9.419 30.666 -37.494 1.00 43.47 205 SER A C 1
ATOM 1664 O O . SER A 1 205 ? 9.293 30.499 -38.710 1.00 43.47 205 SER A O 1
ATOM 1666 N N . PRO A 1 206 ? 9.265 31.872 -36.922 1.00 39.12 206 PRO A N 1
ATOM 1667 C CA . PRO A 1 206 ? 9.339 33.088 -37.713 1.00 39.12 206 PRO A CA 1
ATOM 1668 C C . PRO A 1 206 ? 10.778 33.225 -38.217 1.00 39.12 206 PRO A C 1
ATOM 1670 O O . PRO A 1 206 ? 11.734 33.071 -37.454 1.00 39.12 206 PRO A O 1
ATOM 1673 N N . SER A 1 207 ? 10.895 33.426 -39.521 1.00 36.66 207 SER A N 1
ATOM 1674 C CA . SER A 1 207 ? 12.114 33.710 -40.267 1.00 36.66 207 SER A CA 1
ATOM 1675 C C . SER A 1 207 ? 12.881 34.894 -39.679 1.00 36.66 207 SER A C 1
ATOM 1677 O O . SER A 1 207 ? 12.286 35.890 -39.275 1.00 36.66 207 SER A O 1
ATOM 1679 N N . ALA A 1 208 ? 14.206 34.758 -39.655 1.00 42.03 208 ALA A N 1
ATOM 1680 C CA . ALA A 1 208 ? 15.127 35.869 -39.490 1.00 42.03 208 ALA A CA 1
ATOM 1681 C C . ALA A 1 208 ? 14.939 36.841 -40.661 1.00 42.03 208 ALA A C 1
ATOM 1683 O O . ALA A 1 208 ? 15.008 36.406 -41.810 1.00 42.03 208 ALA A O 1
ATOM 1684 N N . ASP A 1 209 ? 14.698 38.115 -40.356 1.00 40.22 209 ASP A N 1
ATOM 1685 C CA . ASP A 1 209 ? 14.920 39.188 -41.317 1.00 40.22 209 ASP A CA 1
ATOM 1686 C C . ASP A 1 209 ? 16.359 39.673 -41.164 1.00 40.22 209 ASP A C 1
ATOM 1688 O O . ASP A 1 209 ? 16.834 40.013 -40.077 1.00 40.22 209 ASP A O 1
ATOM 1692 N N . ASP A 1 210 ? 17.030 39.604 -42.300 1.00 40.97 210 ASP A N 1
ATOM 1693 C CA . ASP A 1 210 ? 18.360 40.077 -42.612 1.00 40.97 210 ASP A CA 1
ATOM 1694 C C . ASP A 1 210 ? 18.303 41.587 -42.876 1.00 40.97 210 ASP A C 1
ATOM 1696 O O . ASP A 1 210 ? 17.487 42.058 -43.669 1.00 40.97 210 ASP A O 1
ATOM 1700 N N . SER A 1 211 ? 19.180 42.352 -42.233 1.00 40.72 211 SER A N 1
ATOM 1701 C CA . SER A 1 211 ? 19.605 43.645 -42.766 1.00 40.72 211 SER A CA 1
ATOM 1702 C C . SER A 1 211 ? 21.019 43.948 -42.284 1.00 40.72 211 SER A C 1
ATOM 1704 O O . SER A 1 211 ? 21.246 44.541 -41.227 1.00 40.72 211 SER A O 1
ATOM 1706 N N . THR A 1 212 ? 21.970 43.497 -43.091 1.00 41.16 212 THR A N 1
ATOM 1707 C CA . THR A 1 212 ? 23.317 44.047 -43.243 1.00 41.16 212 THR A CA 1
ATOM 1708 C C . THR A 1 212 ? 23.310 45.567 -43.426 1.00 41.16 212 THR A C 1
ATOM 1710 O O . THR A 1 212 ? 22.571 46.063 -44.273 1.00 41.16 212 THR A O 1
ATOM 1713 N N . THR A 1 213 ? 24.233 46.263 -42.759 1.00 40.00 213 THR A N 1
ATOM 1714 C CA . THR A 1 213 ? 24.991 47.382 -43.351 1.00 40.00 213 THR A CA 1
ATOM 1715 C C . THR A 1 213 ? 26.341 47.512 -42.648 1.00 40.00 213 THR A C 1
ATOM 1717 O O . THR A 1 213 ? 26.398 47.732 -41.438 1.00 40.00 213 THR A O 1
ATOM 1720 N N . ASP A 1 214 ? 27.399 47.344 -43.442 1.00 39.84 214 ASP A N 1
ATOM 1721 C CA . ASP A 1 214 ? 28.778 47.779 -43.210 1.00 39.84 214 ASP A CA 1
ATOM 1722 C C . ASP A 1 214 ? 28.871 49.291 -42.928 1.00 39.84 214 ASP A C 1
ATOM 1724 O O . ASP A 1 214 ? 28.116 50.065 -43.509 1.00 39.84 214 ASP A O 1
ATOM 1728 N N . GLU A 1 215 ? 29.821 49.717 -42.089 1.00 38.62 215 GLU A N 1
ATOM 1729 C CA . GLU A 1 215 ? 31.024 50.466 -42.519 1.00 38.62 215 GLU A CA 1
ATOM 1730 C C . GLU A 1 215 ? 31.802 51.076 -41.330 1.00 38.62 215 GLU A C 1
ATOM 1732 O O . GLU A 1 215 ? 31.286 51.863 -40.543 1.00 38.62 215 GLU A O 1
ATOM 1737 N N . SER A 1 216 ? 33.080 50.692 -41.262 1.00 42.41 216 SER A N 1
ATOM 1738 C CA . SER A 1 216 ? 34.279 51.547 -41.271 1.00 42.41 216 SER A CA 1
ATOM 1739 C C . SER A 1 216 ? 34.478 52.720 -40.283 1.00 42.41 216 SER A C 1
ATOM 1741 O O . SER A 1 216 ? 33.782 53.728 -40.297 1.00 42.41 216 SER A O 1
ATOM 1743 N N . SER A 1 217 ? 35.651 52.643 -39.634 1.00 42.41 217 SER A N 1
ATOM 1744 C CA . SER A 1 217 ? 36.614 53.734 -39.369 1.00 42.41 217 SER A CA 1
ATOM 1745 C C . SER A 1 217 ? 36.465 54.611 -38.119 1.00 42.41 217 SER A C 1
ATOM 1747 O O . SER A 1 217 ? 35.798 55.644 -38.146 1.00 42.41 217 SER A O 1
ATOM 1749 N N . SER A 1 218 ? 37.304 54.306 -37.119 1.00 40.62 218 SER A N 1
ATOM 1750 C CA . SER A 1 218 ? 38.345 55.165 -36.484 1.00 40.62 218 SER A CA 1
ATOM 1751 C C . SER A 1 218 ? 38.477 54.889 -34.991 1.00 40.62 218 SER A C 1
ATOM 1753 O O . SER A 1 218 ? 37.452 54.965 -34.282 1.00 40.62 218 SER A O 1
#

Radius of gyration: 24.15 Å; chains: 1; bounding box: 60×69×70 Å

pLDDT: mean 86.94, std 18.05, range [36.66, 98.75]

Sequence (218 aa):
MSNQVQVSLKEEQDRLWKLFHSHRNEMIVTKSGRKMFPKLDYVIRGLNQNKLYAMMLHIEQSDDCRYKFSSGKWMKSGKAEQHKEPKKLWHPDGVRSGKDWMANPICFDSVKITNSVDSSNASMIFLHSMHIYTPVLSVYESQSETPMGIPQPSTRLVTSVRLDYTEFIAVTAYQNDALIKLKIQFNPFAKGFREGNQGDRKRSSPSADDSTTDESSS

Organism: Caenorhabditis remanei (NCBI:txid31234)

Foldseek 3Di:
DQQQKDKDADPVLRVLLLVCLVLFHEAAAAAVFDDDPPFRQMAIDRADQAFKKWKKKWKDFPDQFFWDQDPQDIDTDDGHDDDDDTQIDTQQVFIDGPNVRNPGTRGLGLAGEHCDPPDPDNRYTYDDARTKIWMKMWMWTAPDRPGDDDDDPRIHTSDIDTDPSNMHGYHNDDDHPVSVLSCCVPPPVNVVVPVPPPDPPPPPDDDDDDDDDDDDDD

Secondary structure (DSSP, 8-state):
--PPPEEEE-HHHHHHHHHHHTT--EEE--TT-B--SS---EEEE---TTSEEEEEEEEEESSSEEEEEETTEEEEEEEPPPPPPPPPEE-TT-SEEHHHHHHS-B--TT-EEES-TT---TTEEE--TT-EEEEEEEEEEESS-PPSSS--TT-EEEEEEE-GGG-EEEESS---HHHHHHHHHH-GGGGGGTSTTS------PPPPPP--------

=== Feature glossary ===
The record interleaves many kinds of information about one protein. Here is each kind framed as the question it answers.

Q: What known structures does this most resemble?
A: Structural nearest neighbors (via Foldseek easy-search vs the PDB). Reported per hit: target PDB id, E-value, and alignment TM-score. A TM-score above ~0.5 is the conventional threshold for 'same fold'.

Q: Where is each backbone atom in 3D?
A: The mmCIF table is the protein's shape written out atom by atom. For each backbone N, Cα, C, and carbonyl O, it records an (x, y, z) coordinate triple in Å plus the residue type, chain letter, and residue number.

Q: What are the backbone torsion angles?
A: The φ/ψ torsion pair specifies the backbone conformation at each residue. φ rotates about the N–Cα bond, ψ about the Cα–C bond. Steric clashes forbid most of the (φ, ψ) plane — the allowed regions (α-helix basin, β-sheet basin, left-handed helix) are the Ramachandran-allowed regions.

Q: Which residues are buried vs exposed?
A: Solvent-accessible surface area (SASA) is the area in Å² traced out by the centre of a 1.4 Å probe sphere (a water molecule) rolled over the protein's van der Waals surface (Shrake–Rupley / Lee–Richards construction). Buried residues have near-zero SASA; fully exposed residues can exceed 200 Å². The total SASA scales roughly with the number of surface residues.

Q: How confident is the AlphaFold model at each residue?
A: pLDDT is the predicted lDDT-Cα score: AlphaFold's confidence that the local environment of each residue (all inter-atomic distances within 15 Å) is correctly placed. It is a per-residue number between 0 and 100, with higher meaning more reliable.

Q: What does the local fold look like, residue by residue?
A: 3Di is Foldseek's structural alphabet. Each residue is assigned one of twenty discrete states based on how its Cα sits relative to its spatial (not sequential) neighbors. Aligning 3Di strings finds structural homologs roughly as well as full 3D superposition, but orders of magnitude faster.

Q: How big and how compact is the whole molecule?
A: Radius of gyration (Rg) is the root-mean-square distance of Cα atoms from their centroid — a single number for overall size and compactness. A globular domain of N residues has Rg ≈ 2.2·N^0.38 Å; an extended or disordered chain has a much larger Rg. The Cα contact count is the number of residue pairs whose Cα atoms are within 8 Å and are more than four positions apart in sequence — a standard proxy for tertiary packing density. The bounding box is the smallest axis-aligned box enclosing all Cα atoms.

Q: Which residues are in helices, strands, or loops?
A: DSSP 8-state secondary structure assigns each residue one of H (α-helix), G (3₁₀-helix), I (π-helix), E (extended β-strand), B (isolated β-bridge), T (hydrogen-bonded turn), S (bend), or '-' (coil). The assignment is computed from backbone hydrogen-bond geometry via the Kabsch–Sander algorithm.

Q: How mobile is each atom in the crystal?
A: Crystallographic B-factors measure how much each atom's electron density is smeared out, in Å². They rise in mobile loops and surface residues and fall in the buried interior. In AlphaFold models this column is repurposed to hold pLDDT instead.

Q: What if only a Cα trace is available?
A: P-SEA three-state annotation labels each residue as helix, strand, or coil based purely on the geometry of the Cα trace. It serves as a fallback when the full backbone (and thus DSSP) is unavailable.

Q: What family and function is it annotated with?
A: Database cross-references. InterPro integrates a dozen domain/family signature databases into unified entries with residue-range hits. GO terms attach function/process/location labels with evidence codes. CATH codes position the fold in a four-level structural taxonomy. Organism is the NCBI-taxonomy species name.

Q: Are the domains correctly placed relative to each other?
A: Predicted Aligned Error (PAE) is an AlphaFold confidence matrix: entry (i, j) is the expected error in the position of residue j, in ångströms, when the prediction is superimposed on the true structure at residue i. Low PAE within a block of residues means that block is internally rigid and well-predicted; high PAE between two blocks means their relative placement is uncertain even if each block individually is confident.

Q: What do the diagnostic plots show?
A: Three diagnostic plots accompany the record. The Cα contact map visualizes the tertiary structure as a 2D adjacency matrix (8 Å cutoff, sequence-local contacts suppressed). The Ramachandran plot shows the distribution of backbone (φ, ψ) torsions, with points in the α and β basins reflecting secondary structure content. The PAE plot shows AlphaFold's inter-residue confidence as a color matrix.

Q: What is the amino-acid chain?
A: Primary structure: the covalent order of the twenty standard amino acids along the backbone. Two proteins with the same sequence will (almost always) fold to the same structure; two with 30% identity often share a fold but not the details.

Q: What do the rendered images show?
A: The six renders are orthographic views along the three Cartesian axes in both directions. Representation (cartoon, sticks, or surface) and color scheme (sequence-rainbow or by-chain) vary across proteins so the training set covers all the common visualization conventions.